Protein AF-A0A7S1WSR1-F1 (afdb_monomer_lite)

pLDDT: mean 71.32, std 16.4, range [26.67, 94.38]

Secondary structure (DSSP, 8-state):
-HHHHHHHHHHHHHTTHHHHHHHHHHS-HHHHSEEEE---GGGEEEEEETTEEEEEES--S-EEEE-GGGGGGGGGGS-HHHHHHHHHHHHHHHHHHHHHTT-----HHHHHHHHHHHHHHHHHHHHHHH--TTGGG--HHHHHHHTSS--GGG-S--HHHHHHHHHHHHHHHHHHHHHHTTHHHHHHHHHHHHHTS-HHHHHHTT--GGGHHHHHHHHTTGGGS--

Sequence (227 aa):
MYVSQLRREALDVAKSLPAIRAYLQSAGLAYTDVLCPEVSPEDAFFWREAGRMECGFLRSRSVKRGHVCECFAGLHFAPASMRIAHSKGFVRCFTDTLRESGGPALDAGEVFLQVSLHDMVRILSSILSNAKPTYLKLEPQGWENICGREDPVLSSATGRSLELRRGLATVVDGIAAWRGLGYHGVLARWCAAVELLSLGDRLAMGWAPSVCARSARAGEHCDFLCG

Organism: Alexandrium catenella (NCBI:txid2925)

Radius of gyration: 19.05 Å; chains: 1; bounding box: 44×44×51 Å

Foldseek 3Di:
DVVVVVVVVLVLVVVCLLLLVLVLVPPDCLFFFDFAQQDAPVQKDWDDDPNDIDIDGNDSVDTDGGGNLSNCVNVLQPFLVCLLVPVLVVLVVVQVVCVVVVGDNDDSVVSSLNNLSVLSSVLSCLCVVVPPVVVVPQDPVQLVLLVDPDRPVCPDPDPVSVVVSSSSSSNVRSVSNCLSNLVLVSLLVVLVVLVPDDPVSCVVSVHDPVSNVVSVVVSVPSVPPPD

Structure (mmCIF, N/CA/C/O backbone):
data_AF-A0A7S1WSR1-F1
#
_entry.id   AF-A0A7S1WSR1-F1
#
loop_
_atom_site.group_PDB
_atom_site.id
_atom_site.type_symbol
_atom_site.label_atom_id
_atom_site.label_alt_id
_atom_site.label_comp_id
_atom_site.label_asym_id
_atom_site.label_entity_id
_atom_site.label_seq_id
_atom_site.pdbx_PDB_ins_code
_atom_site.Cartn_x
_atom_site.Cartn_y
_atom_site.Cartn_z
_atom_site.occupancy
_atom_site.B_iso_or_equiv
_atom_site.auth_seq_id
_atom_site.auth_comp_id
_atom_site.auth_asym_id
_atom_site.auth_atom_id
_atom_site.pdbx_PDB_mod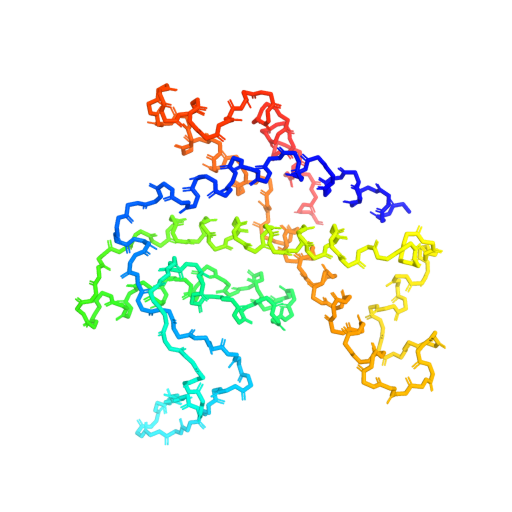el_num
ATOM 1 N N . MET A 1 1 ? 9.044 -10.865 -23.306 1.00 46.84 1 MET A N 1
ATOM 2 C CA . MET A 1 1 ? 7.759 -10.162 -23.551 1.00 46.84 1 MET A CA 1
ATOM 3 C C . MET A 1 1 ? 7.200 -9.514 -22.279 1.00 46.84 1 MET A C 1
ATOM 5 O O . MET A 1 1 ? 6.928 -8.319 -22.301 1.00 46.84 1 MET A O 1
ATOM 9 N N . TYR A 1 2 ? 7.133 -10.248 -21.159 1.00 44.56 2 TYR A N 1
ATOM 10 C CA . TYR A 1 2 ? 6.637 -9.765 -19.858 1.00 44.56 2 TYR A CA 1
ATOM 11 C C . TYR A 1 2 ? 7.369 -8.519 -19.310 1.00 44.56 2 TYR A C 1
ATOM 13 O O . TYR A 1 2 ? 6.730 -7.537 -18.952 1.00 44.56 2 TYR A O 1
ATOM 21 N N . VAL A 1 3 ? 8.707 -8.501 -19.335 1.00 44.06 3 VAL A N 1
ATOM 22 C CA . VAL A 1 3 ? 9.528 -7.399 -18.785 1.00 44.06 3 VAL A CA 1
ATOM 23 C C . VAL A 1 3 ? 9.386 -6.092 -19.575 1.00 44.06 3 VAL A C 1
ATOM 25 O O . VAL A 1 3 ? 9.319 -5.012 -18.996 1.00 44.06 3 VAL A O 1
ATOM 28 N N . SER A 1 4 ? 9.303 -6.160 -20.905 1.00 50.59 4 SER A N 1
ATOM 29 C CA . SER A 1 4 ? 9.114 -4.975 -21.755 1.00 50.59 4 SER A CA 1
ATOM 30 C C . SER A 1 4 ? 7.720 -4.367 -21.582 1.00 50.59 4 SER A C 1
ATOM 32 O O . SER A 1 4 ? 7.565 -3.148 -21.632 1.00 50.59 4 SER A O 1
ATOM 34 N N . GLN A 1 5 ? 6.706 -5.208 -21.366 1.00 54.56 5 GLN A N 1
ATOM 35 C CA . GLN A 1 5 ? 5.357 -4.770 -21.021 1.00 54.56 5 GLN A CA 1
ATOM 36 C C . GLN A 1 5 ? 5.333 -4.125 -19.632 1.00 54.56 5 GLN A C 1
ATOM 38 O O . GLN A 1 5 ? 4.935 -2.972 -19.512 1.00 54.56 5 GLN A O 1
ATOM 43 N N . LEU A 1 6 ? 5.879 -4.810 -18.631 1.00 54.38 6 LEU A N 1
ATOM 44 C CA . LEU A 1 6 ? 5.998 -4.326 -17.262 1.00 54.38 6 LEU A CA 1
ATOM 45 C C . LEU A 1 6 ? 6.749 -2.993 -17.171 1.00 54.38 6 LEU A C 1
ATOM 47 O O . LEU A 1 6 ? 6.344 -2.099 -16.441 1.00 54.38 6 LEU A O 1
ATOM 51 N N . ARG A 1 7 ? 7.834 -2.831 -17.935 1.00 59.66 7 ARG A N 1
ATOM 52 C CA . ARG A 1 7 ? 8.581 -1.572 -18.007 1.00 59.66 7 ARG A CA 1
ATOM 53 C C . ARG A 1 7 ? 7.726 -0.444 -18.578 1.00 59.66 7 ARG A C 1
ATOM 55 O O . ARG A 1 7 ? 7.798 0.665 -18.065 1.00 59.66 7 ARG A O 1
ATOM 62 N N . ARG A 1 8 ? 6.946 -0.698 -19.634 1.00 62.75 8 ARG A N 1
ATOM 63 C CA . ARG A 1 8 ? 6.043 0.313 -20.212 1.00 62.75 8 ARG A CA 1
ATOM 64 C C . ARG A 1 8 ? 4.943 0.692 -19.228 1.00 62.75 8 ARG A C 1
ATOM 66 O O . ARG A 1 8 ? 4.772 1.876 -18.973 1.00 62.75 8 ARG A O 1
ATOM 73 N N . GLU A 1 9 ? 4.296 -0.297 -18.619 1.00 59.66 9 GLU A N 1
ATOM 74 C CA . GLU A 1 9 ? 3.277 -0.092 -17.585 1.00 59.66 9 GLU A CA 1
ATOM 75 C C . GLU A 1 9 ? 3.858 0.694 -16.401 1.00 59.66 9 GLU A C 1
ATOM 77 O O . GLU A 1 9 ? 3.336 1.744 -16.044 1.00 59.66 9 GLU A O 1
ATOM 82 N N . ALA A 1 10 ? 5.008 0.282 -15.865 1.00 65.38 10 ALA A N 1
ATOM 83 C CA . ALA A 1 10 ? 5.686 0.982 -14.777 1.00 65.38 10 ALA A CA 1
ATOM 84 C C . ALA A 1 10 ? 6.062 2.426 -15.143 1.00 65.38 10 ALA A C 1
ATOM 86 O O . ALA A 1 10 ? 5.868 3.327 -14.333 1.00 65.38 10 ALA A O 1
ATOM 87 N N . LEU A 1 11 ? 6.571 2.673 -16.355 1.00 66.94 11 LEU A N 1
ATOM 88 C CA . LEU A 1 11 ? 6.890 4.024 -16.831 1.00 66.94 11 LEU A CA 1
ATOM 89 C C . LEU A 1 11 ? 5.638 4.885 -17.043 1.00 66.94 11 LEU A C 1
ATOM 91 O O . LEU A 1 11 ? 5.691 6.097 -16.838 1.00 66.94 11 LEU A O 1
ATOM 95 N N . ASP A 1 12 ? 4.518 4.288 -17.436 1.00 65.44 12 ASP A N 1
ATOM 96 C CA . ASP A 1 12 ? 3.255 5.004 -17.587 1.00 65.44 12 ASP A CA 1
ATOM 97 C C . ASP A 1 12 ? 2.646 5.370 -16.230 1.00 65.44 12 ASP A C 1
ATOM 99 O O . ASP A 1 12 ? 2.232 6.515 -16.038 1.00 65.44 12 ASP A O 1
ATOM 103 N N . VAL A 1 13 ? 2.689 4.470 -15.246 1.00 65.38 13 VAL A N 1
ATOM 104 C CA . VAL A 1 13 ? 2.279 4.785 -13.866 1.00 65.38 13 VAL A CA 1
ATOM 105 C C . VAL A 1 13 ? 3.249 5.752 -13.203 1.00 65.38 13 VAL A C 1
ATOM 107 O O . VAL A 1 13 ? 2.819 6.617 -12.443 1.00 65.38 13 VAL A O 1
ATOM 110 N N . ALA A 1 14 ? 4.542 5.680 -13.533 1.00 70.56 14 ALA A N 1
ATOM 111 C CA . ALA A 1 14 ? 5.554 6.594 -13.014 1.00 70.56 14 ALA A CA 1
ATOM 112 C C . ALA A 1 14 ? 5.214 8.067 -13.295 1.00 70.56 14 ALA A C 1
ATOM 114 O O . ALA A 1 14 ? 5.492 8.930 -12.464 1.00 70.56 14 ALA A O 1
ATOM 115 N N . LYS A 1 15 ? 4.539 8.358 -14.416 1.00 71.06 15 LYS A N 1
ATOM 116 C CA . LYS A 1 15 ? 4.049 9.710 -14.748 1.00 71.06 15 LYS A CA 1
ATOM 117 C C . LYS A 1 15 ? 3.007 10.224 -13.749 1.00 71.06 15 LYS A C 1
ATOM 119 O O . LYS A 1 15 ? 2.864 11.428 -13.586 1.00 71.06 15 LYS A O 1
ATOM 124 N N . SER A 1 16 ? 2.310 9.316 -13.070 1.00 72.50 16 SER A N 1
ATOM 125 C CA . SER A 1 16 ? 1.283 9.620 -12.067 1.00 72.50 16 SER A CA 1
ATOM 126 C C . SER A 1 16 ? 1.852 9.734 -10.651 1.00 72.50 16 SER A C 1
ATOM 128 O O . SER A 1 16 ? 1.127 10.130 -9.744 1.00 72.50 16 SER A O 1
ATOM 130 N N . LEU A 1 17 ? 3.137 9.413 -10.435 1.00 77.44 17 LEU A N 1
ATOM 131 C CA . LEU A 1 17 ? 3.755 9.422 -9.103 1.00 77.44 17 LEU A CA 1
ATOM 132 C C . LEU A 1 17 ? 3.622 10.758 -8.362 1.00 77.44 17 LEU A C 1
ATOM 134 O O . LEU A 1 17 ? 3.312 10.705 -7.172 1.00 77.44 17 LEU A O 1
ATOM 138 N N . PRO A 1 18 ? 3.830 11.937 -8.989 1.00 78.94 18 PRO A N 1
ATOM 139 C CA . PRO A 1 18 ? 3.643 13.209 -8.294 1.00 78.94 18 PRO A CA 1
ATOM 140 C C . PRO A 1 18 ? 2.212 13.375 -7.773 1.00 78.94 18 PRO A C 1
ATOM 142 O O . PRO A 1 18 ? 2.029 13.698 -6.604 1.00 78.94 18 PRO A O 1
ATOM 145 N N . ALA A 1 19 ? 1.211 13.051 -8.596 1.00 77.69 19 ALA A N 1
ATOM 146 C CA . ALA A 1 19 ? -0.197 13.158 -8.226 1.00 77.69 19 ALA A CA 1
ATOM 147 C C . ALA A 1 19 ? -0.601 12.137 -7.150 1.00 77.69 19 ALA A C 1
ATOM 149 O O . ALA A 1 19 ? -1.322 12.480 -6.220 1.00 77.69 19 ALA A O 1
ATOM 150 N N . ILE A 1 20 ? -0.104 10.896 -7.227 1.00 82.62 20 ILE A N 1
ATOM 151 C CA . ILE A 1 20 ? -0.342 9.878 -6.191 1.00 82.62 20 ILE A CA 1
ATOM 152 C C . ILE A 1 20 ? 0.276 10.318 -4.856 1.00 82.62 20 ILE A C 1
ATOM 154 O O . ILE A 1 20 ? -0.356 10.191 -3.811 1.00 82.62 20 ILE A O 1
ATOM 158 N N . ARG A 1 21 ? 1.501 10.861 -4.871 1.00 83.19 21 ARG A N 1
ATOM 159 C CA . ARG A 1 21 ? 2.151 11.384 -3.659 1.00 83.19 21 ARG A CA 1
ATOM 160 C C . ARG A 1 21 ? 1.385 12.565 -3.074 1.00 83.19 21 ARG A C 1
ATOM 162 O O . ARG A 1 21 ? 1.186 12.596 -1.867 1.00 83.19 21 ARG A O 1
ATOM 169 N N . ALA A 1 22 ? 0.931 13.487 -3.918 1.00 80.56 22 ALA A N 1
ATOM 170 C CA . ALA A 1 22 ? 0.142 14.630 -3.484 1.00 80.56 22 ALA A CA 1
ATOM 171 C C . ALA A 1 22 ? -1.208 14.196 -2.887 1.00 80.56 22 ALA A C 1
ATOM 173 O O . ALA A 1 22 ? -1.590 14.700 -1.838 1.00 80.56 22 ALA A O 1
ATOM 174 N N . TYR A 1 23 ? -1.867 13.190 -3.476 1.00 84.00 23 TYR A N 1
ATOM 175 C CA . TYR A 1 23 ? -3.067 12.574 -2.902 1.00 84.00 23 TYR A CA 1
ATOM 176 C C . TYR A 1 23 ? -2.802 12.027 -1.494 1.00 84.00 23 TYR A C 1
ATOM 178 O O . TYR A 1 23 ? -3.482 12.419 -0.550 1.00 84.00 23 TYR A O 1
ATOM 186 N N . LEU A 1 24 ? -1.766 11.196 -1.328 1.00 84.19 24 LEU A N 1
ATOM 187 C CA . LEU A 1 24 ? -1.385 10.660 -0.015 1.00 84.19 24 LEU A CA 1
ATOM 188 C C . LEU A 1 24 ? -1.070 11.779 0.997 1.00 84.19 24 LEU A C 1
ATOM 190 O O . LEU A 1 24 ? -1.414 11.675 2.164 1.00 84.19 24 LEU A O 1
ATOM 194 N N . GLN A 1 25 ? -0.452 12.876 0.561 1.00 81.81 25 GLN A N 1
ATOM 195 C CA . GLN A 1 25 ? -0.142 14.020 1.429 1.00 81.81 25 GLN A CA 1
ATOM 196 C C . GLN A 1 25 ? -1.363 14.886 1.767 1.00 81.81 25 GLN A C 1
ATOM 198 O O . GLN A 1 25 ? -1.374 15.535 2.808 1.00 81.81 25 GLN A O 1
ATOM 203 N N . SER A 1 26 ? -2.378 14.895 0.902 1.00 78.88 26 SER A N 1
ATOM 204 C CA . SER A 1 26 ? -3.636 15.623 1.100 1.00 78.88 26 SER A CA 1
ATOM 205 C C . SER A 1 26 ? -4.623 14.906 2.022 1.00 78.88 26 SER A C 1
ATOM 207 O O . SER A 1 26 ? -5.647 15.483 2.389 1.00 78.88 26 SER A O 1
ATOM 209 N N . ALA A 1 27 ? -4.334 13.656 2.402 1.00 76.31 27 ALA A N 1
ATOM 210 C CA . ALA A 1 27 ? -5.182 12.908 3.312 1.00 76.31 27 ALA A CA 1
ATOM 211 C C . ALA A 1 27 ? -5.316 13.666 4.647 1.00 76.31 27 ALA A C 1
ATOM 213 O O . ALA A 1 27 ? -4.339 14.184 5.196 1.00 76.31 27 ALA A O 1
ATOM 214 N N . GLY A 1 28 ? -6.547 13.761 5.162 1.00 77.88 28 GLY A N 1
ATOM 215 C CA . GLY A 1 28 ? -6.837 14.519 6.382 1.00 77.88 28 GLY A CA 1
ATOM 216 C C . GLY A 1 28 ? -5.998 14.056 7.580 1.00 77.88 28 GLY A C 1
ATOM 217 O O . GLY A 1 28 ? -5.471 12.946 7.578 1.00 77.88 28 GLY A O 1
ATOM 218 N N . LEU A 1 29 ? -5.915 14.881 8.631 1.00 77.00 29 LEU A N 1
ATOM 219 C CA . LEU A 1 29 ? -5.043 14.644 9.799 1.00 77.00 29 LEU A CA 1
ATOM 220 C C . LEU A 1 29 ? -5.182 13.244 10.418 1.00 77.00 29 LEU A C 1
ATOM 222 O O . LEU A 1 29 ? -4.198 12.672 10.877 1.00 77.00 29 LEU A O 1
ATOM 226 N N . ALA A 1 30 ? -6.384 12.662 10.370 1.00 78.75 30 ALA A N 1
ATOM 227 C CA . ALA A 1 30 ? -6.648 11.301 10.836 1.00 78.75 30 ALA A CA 1
ATOM 228 C C . ALA A 1 30 ? -5.784 10.225 10.139 1.00 78.75 30 ALA A C 1
ATOM 230 O O . ALA A 1 30 ? -5.529 9.177 10.723 1.00 78.75 30 ALA A O 1
ATOM 231 N N . TYR A 1 31 ? -5.327 10.485 8.912 1.00 83.00 31 TYR A N 1
ATOM 232 C CA . TYR A 1 31 ? -4.505 9.585 8.103 1.00 83.00 31 TYR A CA 1
ATOM 233 C C . TYR A 1 31 ? -3.019 9.962 8.108 1.00 83.00 31 TYR A C 1
ATOM 235 O O . TYR A 1 31 ? -2.192 9.109 7.801 1.00 83.00 31 TYR A O 1
ATOM 243 N N . THR A 1 32 ? -2.667 11.210 8.436 1.00 82.00 32 THR A N 1
ATOM 244 C CA . THR A 1 32 ? -1.310 11.769 8.269 1.00 82.00 32 THR A CA 1
ATOM 245 C C . THR A 1 32 ? -0.553 12.038 9.571 1.00 82.00 32 THR A C 1
ATOM 247 O O . THR A 1 32 ? 0.667 12.185 9.522 1.00 82.00 32 THR A O 1
ATOM 250 N N . ASP A 1 33 ? -1.228 12.065 10.725 1.00 82.50 33 ASP A N 1
ATOM 251 C CA . ASP A 1 33 ? -0.608 12.276 12.047 1.00 82.50 33 ASP A CA 1
ATOM 252 C C . ASP A 1 33 ? -0.711 11.022 12.937 1.00 82.50 33 ASP A C 1
ATOM 254 O O . ASP A 1 33 ? -1.017 11.091 14.127 1.00 82.50 33 ASP A O 1
ATOM 258 N N . VAL A 1 34 ? -0.476 9.841 12.350 1.00 79.31 34 VAL A N 1
ATOM 259 C CA . VAL A 1 34 ? -0.483 8.561 13.073 1.00 79.31 34 VAL A CA 1
ATOM 260 C C . VAL A 1 34 ? 0.935 8.225 13.529 1.00 79.31 34 VAL A C 1
ATOM 262 O O . VAL A 1 34 ? 1.900 8.372 12.775 1.00 79.31 34 VAL A O 1
ATOM 265 N N . LEU A 1 35 ? 1.079 7.747 14.768 1.00 79.12 35 LEU A N 1
ATOM 266 C CA . LEU A 1 35 ? 2.341 7.184 15.244 1.00 79.12 35 LEU A CA 1
ATOM 267 C C . LEU A 1 35 ? 2.604 5.866 14.514 1.00 79.12 35 LEU A C 1
ATOM 269 O O . LEU A 1 35 ? 1.986 4.843 14.798 1.00 79.12 35 LEU A O 1
ATOM 273 N N . CYS A 1 36 ? 3.525 5.918 13.560 1.00 77.69 36 CYS A N 1
ATOM 274 C CA . CYS A 1 36 ? 3.927 4.797 12.735 1.00 77.69 36 CYS A CA 1
ATOM 275 C C . CYS A 1 36 ? 5.214 4.213 13.321 1.00 77.69 36 CYS A C 1
ATOM 277 O O . CYS A 1 36 ? 6.271 4.856 13.242 1.00 77.69 36 CYS A O 1
ATOM 279 N N . PRO A 1 37 ? 5.160 3.022 13.935 1.00 71.75 37 PRO A N 1
ATOM 280 C CA . PRO A 1 37 ? 6.377 2.340 14.315 1.00 71.75 37 PRO A CA 1
ATOM 281 C C . PRO A 1 37 ? 7.058 1.843 13.033 1.00 71.75 37 PRO A C 1
ATOM 283 O O . PRO A 1 37 ? 6.408 1.306 12.135 1.00 71.75 37 PRO A O 1
ATOM 286 N N . GLU A 1 38 ? 8.370 2.034 12.915 1.00 69.62 38 GLU A N 1
ATOM 287 C CA . GLU A 1 38 ? 9.130 1.406 11.832 1.00 69.62 38 GLU A CA 1
ATOM 288 C C . GLU A 1 38 ? 9.281 -0.086 12.135 1.00 69.62 38 GLU A C 1
ATOM 290 O O . GLU A 1 38 ? 10.265 -0.517 12.732 1.00 69.62 38 GLU A O 1
ATOM 295 N N . VAL A 1 39 ? 8.261 -0.868 11.772 1.00 65.69 39 VAL A N 1
ATOM 296 C CA . VAL A 1 39 ? 8.188 -2.301 12.070 1.00 65.69 39 VAL A CA 1
ATOM 297 C C . VAL A 1 39 ? 8.475 -3.144 10.839 1.00 65.69 39 VAL A C 1
ATOM 299 O O . VAL A 1 39 ? 7.763 -3.100 9.834 1.00 65.69 39 VAL A O 1
ATOM 302 N N . SER A 1 40 ? 9.530 -3.949 10.937 1.00 67.06 40 SER A N 1
ATOM 303 C CA . SER A 1 40 ? 9.743 -5.103 10.069 1.00 67.06 40 SER A CA 1
ATOM 304 C C . SER A 1 40 ? 9.142 -6.349 10.728 1.00 67.06 40 SER A C 1
ATOM 306 O O . SER A 1 40 ? 9.203 -6.468 11.953 1.00 67.06 40 SER A O 1
ATOM 308 N N . PRO A 1 41 ? 8.628 -7.330 9.964 1.00 66.62 41 PRO A N 1
ATOM 309 C CA . PRO A 1 41 ? 8.318 -8.654 10.506 1.00 66.62 41 PRO A CA 1
ATOM 310 C C . PRO A 1 41 ? 9.510 -9.306 11.228 1.00 66.62 41 PRO A C 1
ATOM 312 O O . PRO A 1 41 ? 9.313 -10.086 12.151 1.00 66.62 41 PRO A O 1
ATOM 315 N N . GLU A 1 42 ? 10.742 -8.949 10.850 1.00 69.12 42 GLU A N 1
ATOM 316 C CA . GLU A 1 42 ? 11.976 -9.387 11.523 1.00 69.12 42 GLU A CA 1
ATOM 317 C C . GLU A 1 42 ? 12.136 -8.811 12.942 1.00 69.12 42 GLU A C 1
ATOM 319 O O . GLU A 1 42 ? 12.927 -9.319 13.733 1.00 69.12 42 GLU A O 1
ATOM 324 N N . ASP A 1 43 ? 11.407 -7.738 13.260 1.00 74.25 43 ASP A N 1
ATOM 325 C CA . ASP A 1 43 ? 11.399 -7.084 14.569 1.00 74.25 43 ASP A CA 1
ATOM 326 C C . ASP A 1 43 ? 10.236 -7.546 15.448 1.00 74.25 43 ASP A C 1
ATOM 328 O O . ASP A 1 43 ? 10.159 -7.143 16.610 1.00 74.25 43 ASP A O 1
ATOM 332 N N . ALA A 1 44 ? 9.332 -8.367 14.914 1.00 79.56 44 ALA A N 1
ATOM 333 C CA . ALA A 1 44 ? 8.206 -8.906 15.654 1.00 79.56 44 ALA A CA 1
ATOM 334 C C . ALA A 1 44 ? 8.594 -10.217 16.347 1.00 79.56 44 ALA A C 1
ATOM 336 O O . ALA A 1 44 ? 9.249 -11.084 15.768 1.00 79.56 44 ALA A O 1
ATOM 337 N N . PHE A 1 45 ? 8.146 -10.385 17.586 1.00 86.25 45 PHE A N 1
ATOM 338 C CA . PHE A 1 45 ? 8.162 -11.668 18.275 1.00 86.25 45 PHE A CA 1
ATOM 339 C C . PHE A 1 45 ? 6.741 -12.053 18.657 1.00 86.25 45 PHE A C 1
ATOM 341 O O . PHE A 1 45 ? 5.902 -11.194 18.928 1.00 86.25 45 PHE A O 1
ATOM 348 N N . PHE A 1 46 ? 6.481 -13.354 18.663 1.00 88.94 46 PHE A N 1
ATOM 349 C CA . PHE A 1 46 ? 5.160 -13.914 18.901 1.00 88.94 46 PHE A CA 1
ATOM 350 C C . PHE A 1 46 ? 5.249 -14.920 20.043 1.00 88.94 46 PHE A C 1
ATOM 352 O O . PHE A 1 46 ? 6.183 -15.723 20.090 1.00 88.94 46 PHE A O 1
ATOM 359 N N . TRP A 1 47 ? 4.281 -14.892 20.953 1.00 92.94 47 TRP A N 1
ATOM 360 C CA . TRP A 1 47 ? 4.140 -15.891 22.011 1.00 92.94 47 TRP A CA 1
ATOM 361 C C . TRP A 1 47 ? 2.675 -16.281 22.167 1.00 92.94 47 TRP A C 1
ATOM 363 O O . TRP A 1 47 ? 1.784 -15.678 21.575 1.00 92.94 47 TRP A O 1
ATOM 373 N N . ARG A 1 48 ? 2.415 -17.339 22.936 1.00 94.38 48 ARG A N 1
ATOM 374 C CA . ARG A 1 48 ? 1.050 -17.745 23.267 1.00 94.38 48 ARG A CA 1
ATOM 375 C C . ARG A 1 48 ? 0.763 -17.448 24.724 1.00 94.38 48 ARG A C 1
ATOM 377 O O . ARG A 1 48 ? 1.522 -17.867 25.592 1.00 94.38 48 ARG A O 1
ATOM 384 N N . GLU A 1 49 ? -0.367 -16.808 24.971 1.00 92.50 49 GLU A N 1
ATOM 385 C CA . GLU A 1 49 ? -0.866 -16.512 26.308 1.00 92.50 49 GLU A CA 1
ATOM 386 C C . GLU A 1 49 ? -2.373 -16.773 26.343 1.00 92.50 49 GLU A C 1
ATOM 388 O O . GLU A 1 49 ? -3.102 -16.369 25.442 1.00 92.50 49 GLU A O 1
ATOM 393 N N . ALA A 1 50 ? -2.839 -17.551 27.325 1.00 90.56 50 ALA A N 1
ATOM 394 C CA . ALA A 1 50 ? -4.254 -17.921 27.479 1.00 90.56 50 ALA A CA 1
ATOM 395 C C . ALA A 1 50 ? -4.949 -18.428 26.185 1.00 90.56 50 ALA A C 1
ATOM 397 O O . ALA A 1 50 ? -6.121 -18.151 25.936 1.00 90.56 50 ALA A O 1
ATOM 398 N N . GLY A 1 51 ? -4.228 -19.169 25.332 1.00 89.81 51 GLY A N 1
ATOM 399 C CA . GLY A 1 51 ? -4.757 -19.699 24.065 1.00 89.81 51 GLY A CA 1
ATOM 400 C C . GLY A 1 51 ? -4.832 -18.686 22.915 1.00 89.81 51 GLY A C 1
ATOM 401 O O . GLY A 1 51 ? -5.198 -19.062 21.800 1.00 89.81 51 GLY A O 1
ATOM 402 N N . ARG A 1 52 ? -4.434 -17.432 23.145 1.00 86.50 52 ARG A N 1
ATOM 403 C CA . ARG A 1 52 ? -4.296 -16.387 22.127 1.00 86.50 52 ARG A CA 1
ATOM 404 C C . ARG A 1 52 ? -2.846 -16.269 21.668 1.00 86.50 52 ARG A C 1
ATOM 406 O O . ARG A 1 52 ? -1.923 -16.630 22.396 1.00 86.50 52 ARG A O 1
ATOM 413 N N . MET A 1 53 ? -2.661 -15.854 20.415 1.00 88.75 53 MET A N 1
ATOM 414 C CA . MET A 1 53 ? -1.346 -15.467 19.910 1.00 88.75 53 MET A CA 1
ATOM 415 C C . MET A 1 53 ? -1.158 -13.993 20.235 1.00 88.75 53 MET A C 1
ATOM 417 O O . MET A 1 53 ? -1.921 -13.164 19.748 1.00 88.75 53 MET A O 1
ATOM 421 N N . GLU A 1 54 ? -0.146 -13.705 21.030 1.00 87.44 54 GLU A N 1
ATOM 422 C CA . GLU A 1 54 ? 0.278 -12.357 21.359 1.00 87.44 54 GLU A CA 1
ATOM 423 C C . GLU A 1 54 ? 1.498 -11.988 20.517 1.00 87.44 54 GLU A C 1
ATOM 425 O O . GLU A 1 54 ? 2.226 -12.855 20.012 1.00 87.44 54 GLU A O 1
ATOM 430 N N . CYS A 1 55 ? 1.722 -10.689 20.346 1.00 84.69 55 CYS A N 1
ATOM 431 C CA . CYS A 1 55 ? 2.877 -10.186 19.622 1.00 84.69 55 CYS A CA 1
ATOM 432 C C . CYS A 1 55 ? 3.463 -8.939 20.273 1.00 84.69 55 CYS A C 1
ATOM 434 O O . CYS A 1 55 ? 2.767 -8.146 20.903 1.00 84.69 55 CYS A O 1
ATOM 436 N N . GLY A 1 56 ? 4.755 -8.744 20.059 1.00 81.12 56 GLY A N 1
ATOM 437 C CA . GLY A 1 56 ? 5.481 -7.574 20.516 1.00 81.12 56 GLY A CA 1
ATOM 438 C C . GLY A 1 56 ? 6.589 -7.221 19.542 1.00 81.12 56 GLY A C 1
ATOM 439 O O . GLY A 1 56 ? 6.898 -7.977 18.619 1.00 81.12 56 GLY A O 1
ATOM 440 N N . PHE A 1 57 ? 7.203 -6.063 19.760 1.00 78.62 57 PHE A N 1
ATOM 441 C CA . PHE A 1 57 ? 8.290 -5.571 18.924 1.00 78.62 57 PHE A CA 1
ATOM 442 C C . PHE A 1 57 ? 9.593 -5.547 19.716 1.00 78.62 57 PHE A C 1
ATOM 444 O O . PHE A 1 57 ? 9.679 -4.923 20.771 1.00 78.62 57 PHE A O 1
ATOM 451 N N . LEU A 1 58 ? 10.617 -6.221 19.196 1.00 73.44 58 LEU A N 1
ATOM 452 C CA . LEU A 1 58 ? 11.950 -6.285 19.799 1.00 73.44 58 LEU A CA 1
ATOM 453 C C . LEU A 1 58 ? 12.719 -4.973 19.629 1.00 73.44 58 LEU A C 1
ATOM 455 O O . LEU A 1 58 ? 13.599 -4.659 20.428 1.00 73.44 58 LEU A O 1
ATOM 459 N N . ARG A 1 59 ? 12.425 -4.211 18.567 1.00 66.31 59 ARG A N 1
ATOM 460 C CA . ARG A 1 59 ? 13.130 -2.968 18.242 1.00 66.31 59 ARG A CA 1
ATOM 461 C C . ARG A 1 59 ? 12.151 -1.879 17.817 1.00 66.31 59 ARG A C 1
ATOM 463 O O . ARG A 1 59 ? 11.720 -1.836 16.674 1.00 66.31 59 ARG A O 1
ATOM 470 N N . SER A 1 60 ? 11.887 -0.930 18.710 1.00 59.66 60 SER A N 1
ATOM 471 C CA . SER A 1 60 ? 11.404 0.402 18.330 1.00 59.66 60 SER A CA 1
ATOM 472 C C . SER A 1 60 ? 12.631 1.226 17.921 1.00 59.66 60 SER A C 1
ATOM 474 O O . SER A 1 60 ? 13.184 1.970 18.730 1.00 59.66 60 SER A O 1
ATOM 476 N N . ARG A 1 61 ? 13.138 1.045 16.692 1.00 57.09 61 ARG A N 1
ATOM 477 C CA . ARG A 1 61 ? 14.271 1.865 16.211 1.00 57.09 61 ARG A CA 1
ATOM 478 C C . ARG A 1 61 ? 13.881 3.338 16.103 1.00 57.09 61 ARG A C 1
ATOM 480 O O . ARG A 1 61 ? 14.709 4.204 16.358 1.00 57.09 61 ARG A O 1
ATOM 487 N N . SER A 1 62 ? 12.621 3.603 15.767 1.00 64.50 62 SER A N 1
ATOM 488 C CA . SER A 1 62 ? 11.986 4.909 15.870 1.00 64.50 62 SER A CA 1
ATOM 489 C C . SER A 1 62 ? 10.461 4.750 15.804 1.00 64.50 62 SER A C 1
ATOM 491 O O . SER A 1 62 ? 9.945 3.875 15.103 1.00 64.50 62 SER A O 1
ATOM 493 N N . VAL A 1 63 ? 9.737 5.580 16.554 1.00 73.12 63 VAL A N 1
ATOM 494 C CA . VAL A 1 63 ? 8.324 5.865 16.287 1.00 73.12 63 VAL A CA 1
ATOM 495 C C . VAL A 1 63 ? 8.286 7.269 15.725 1.00 73.12 63 VAL A C 1
ATOM 497 O O . VAL A 1 63 ? 8.806 8.200 16.341 1.00 73.12 63 VAL A O 1
ATOM 500 N N . LYS A 1 64 ? 7.692 7.421 14.549 1.00 79.31 64 LYS A N 1
ATOM 501 C CA . LYS A 1 64 ? 7.544 8.721 13.905 1.00 79.31 64 LYS A CA 1
ATOM 502 C C . LYS A 1 64 ? 6.079 9.005 13.654 1.00 79.31 64 LYS A C 1
ATOM 504 O O . LYS A 1 64 ? 5.284 8.094 13.443 1.00 79.31 64 LYS A O 1
ATOM 509 N N . ARG A 1 65 ? 5.731 10.285 13.663 1.00 82.56 65 ARG A N 1
ATOM 510 C CA . ARG A 1 65 ? 4.469 10.726 13.077 1.00 82.56 65 ARG A CA 1
ATOM 511 C C . ARG A 1 65 ? 4.592 10.587 11.570 1.00 82.56 65 ARG A C 1
ATOM 513 O O . ARG A 1 65 ? 5.603 10.997 10.996 1.00 82.56 65 ARG A O 1
ATOM 520 N N . GLY A 1 66 ? 3.602 9.965 10.962 1.00 84.62 66 GLY A N 1
ATOM 521 C CA . GLY A 1 66 ? 3.605 9.707 9.540 1.00 84.62 66 GLY A CA 1
ATOM 522 C C . GLY A 1 66 ? 2.239 9.289 9.046 1.00 84.62 66 GLY A C 1
ATOM 523 O O . GLY A 1 66 ? 1.249 9.240 9.783 1.00 84.62 66 GLY A O 1
ATOM 524 N N . HIS A 1 67 ? 2.211 8.979 7.760 1.00 88.06 67 HIS A N 1
ATOM 525 C CA . HIS A 1 67 ? 0.994 8.551 7.110 1.00 88.06 67 HIS A CA 1
ATOM 526 C C . HIS A 1 67 ? 0.650 7.109 7.511 1.00 88.06 67 HIS A C 1
ATOM 528 O O . HIS A 1 67 ? 1.527 6.251 7.529 1.00 88.06 67 HIS A O 1
ATOM 534 N N . VAL A 1 68 ? -0.626 6.798 7.761 1.00 88.12 68 VAL A N 1
ATOM 535 C CA . VAL A 1 68 ? -1.095 5.482 8.245 1.00 88.12 68 VAL A CA 1
ATOM 536 C C . VAL A 1 68 ? -0.630 4.311 7.372 1.00 88.12 68 VAL A C 1
ATOM 538 O O . VAL A 1 68 ? -0.363 3.218 7.863 1.00 88.12 68 VAL A O 1
ATOM 541 N N . CYS A 1 69 ? -0.476 4.540 6.066 1.00 87.88 69 CYS A N 1
ATOM 542 C CA . CYS A 1 69 ? 0.057 3.545 5.135 1.00 87.88 69 CYS A CA 1
ATOM 543 C C . CYS A 1 69 ? 1.502 3.107 5.457 1.00 87.88 69 CYS A C 1
ATOM 545 O O . CYS A 1 69 ? 1.896 2.005 5.076 1.00 87.88 69 CYS A O 1
ATOM 547 N N . GLU A 1 70 ? 2.281 3.915 6.181 1.00 85.56 70 GLU A N 1
ATOM 548 C CA . GLU A 1 70 ? 3.637 3.574 6.614 1.00 85.56 70 GLU A CA 1
ATOM 549 C C . GLU A 1 70 ? 3.650 2.461 7.668 1.00 85.56 70 GLU A C 1
ATOM 551 O O . GLU A 1 70 ? 4.590 1.666 7.678 1.00 85.56 70 GLU A O 1
ATOM 556 N N . CYS A 1 71 ? 2.579 2.301 8.459 1.00 84.94 71 CYS A N 1
ATOM 557 C CA . CYS A 1 71 ? 2.402 1.150 9.357 1.00 84.94 71 CYS A CA 1
ATOM 558 C C . CYS A 1 71 ? 2.386 -0.191 8.605 1.00 84.94 71 CYS A C 1
ATOM 560 O O . CYS A 1 71 ? 2.635 -1.245 9.185 1.00 84.94 71 CYS A O 1
ATOM 562 N N . PHE A 1 72 ? 2.108 -0.160 7.300 1.00 86.38 72 PHE A N 1
ATOM 563 C CA . PHE A 1 72 ? 2.041 -1.336 6.440 1.00 86.38 72 PHE A CA 1
ATOM 564 C C . PHE A 1 72 ? 3.314 -1.535 5.614 1.00 86.38 72 PHE A C 1
ATOM 566 O O . PHE A 1 72 ? 3.356 -2.436 4.777 1.00 86.38 72 PHE A O 1
ATOM 573 N N . ALA A 1 73 ? 4.373 -0.748 5.849 1.00 78.31 73 ALA A N 1
ATOM 574 C CA . ALA A 1 73 ? 5.611 -0.852 5.081 1.00 78.31 73 ALA A CA 1
ATOM 575 C C . ALA A 1 73 ? 6.263 -2.248 5.173 1.00 78.31 73 ALA A C 1
ATOM 577 O O . ALA A 1 73 ? 6.918 -2.697 4.233 1.00 78.31 73 ALA A O 1
ATOM 578 N N . GLY A 1 74 ? 6.042 -2.977 6.270 1.00 75.62 74 GLY A N 1
ATOM 579 C CA . GLY A 1 74 ? 6.491 -4.363 6.413 1.00 75.62 74 GLY A CA 1
ATOM 580 C C . GLY A 1 74 ? 5.848 -5.334 5.411 1.00 75.62 74 GLY A C 1
ATOM 581 O O . GLY A 1 74 ? 6.488 -6.308 5.017 1.00 75.62 74 GLY A O 1
ATOM 582 N N . LEU A 1 75 ? 4.626 -5.055 4.927 1.00 77.88 75 LEU A N 1
ATOM 583 C CA . LEU A 1 75 ? 3.941 -5.907 3.943 1.00 77.88 75 LEU A CA 1
ATOM 584 C C . LEU A 1 75 ? 4.676 -5.971 2.603 1.00 77.88 75 LEU A C 1
ATOM 586 O O . LEU A 1 75 ? 4.486 -6.932 1.861 1.00 77.88 75 LEU A O 1
ATOM 590 N N . HIS A 1 76 ? 5.527 -4.991 2.288 1.00 75.62 76 HIS A N 1
ATOM 591 C CA . HIS A 1 76 ? 6.312 -4.998 1.052 1.00 75.62 76 HIS A CA 1
ATOM 592 C C . HIS A 1 76 ? 7.281 -6.184 0.977 1.00 75.62 76 HIS A C 1
ATOM 594 O O . HIS A 1 76 ? 7.636 -6.598 -0.122 1.00 75.62 76 HIS A O 1
ATOM 600 N N . PHE A 1 77 ? 7.684 -6.736 2.126 1.00 75.94 77 PHE A N 1
ATOM 601 C CA . PHE A 1 77 ? 8.566 -7.901 2.210 1.00 75.94 77 PHE A CA 1
ATOM 602 C C . PHE A 1 77 ? 7.809 -9.235 2.237 1.00 75.94 77 PHE A C 1
ATOM 604 O O . PHE A 1 77 ? 8.437 -10.291 2.198 1.00 75.94 77 PHE A O 1
ATOM 611 N N . ALA A 1 78 ? 6.476 -9.212 2.321 1.00 80.56 78 ALA A N 1
ATOM 612 C CA . ALA A 1 78 ? 5.678 -10.427 2.280 1.00 80.56 78 ALA A CA 1
ATOM 613 C C . ALA A 1 78 ? 5.563 -10.952 0.834 1.00 80.56 78 ALA A C 1
ATOM 615 O O . ALA A 1 78 ? 5.406 -10.146 -0.090 1.00 80.56 78 ALA A O 1
ATOM 616 N N . PRO A 1 79 ? 5.561 -12.283 0.628 1.00 82.31 79 PRO A N 1
ATOM 617 C CA . PRO A 1 79 ? 5.340 -12.874 -0.689 1.00 82.31 79 PRO A CA 1
ATOM 618 C C . PRO A 1 79 ? 4.027 -12.410 -1.320 1.00 82.31 79 PRO A C 1
ATOM 620 O O . PRO A 1 79 ? 3.030 -12.190 -0.618 1.00 82.31 79 PRO A O 1
ATOM 623 N N . ALA A 1 80 ? 3.992 -12.331 -2.651 1.00 82.25 80 ALA A N 1
ATOM 624 C CA . ALA A 1 80 ? 2.819 -11.859 -3.384 1.00 82.25 80 ALA A CA 1
ATOM 625 C C . ALA A 1 80 ? 1.530 -12.607 -3.010 1.00 82.25 80 ALA A C 1
ATOM 627 O O . ALA A 1 80 ? 0.490 -11.982 -2.810 1.00 82.25 80 ALA A O 1
ATOM 628 N N . SER A 1 81 ? 1.601 -13.931 -2.847 1.00 82.81 81 SER A N 1
ATOM 629 C CA . SER A 1 81 ? 0.457 -14.774 -2.477 1.00 82.81 81 SER A CA 1
ATOM 630 C C . SER A 1 81 ? -0.180 -14.362 -1.147 1.00 82.81 81 SER A C 1
ATOM 632 O O . SER A 1 81 ? -1.403 -14.259 -1.062 1.00 82.81 81 SER A O 1
ATOM 634 N N . MET A 1 82 ? 0.629 -14.052 -0.129 1.00 85.50 82 MET A N 1
ATOM 635 C CA . MET A 1 82 ? 0.121 -13.576 1.161 1.00 85.50 82 MET A CA 1
ATOM 636 C C . MET A 1 82 ? -0.534 -12.207 1.028 1.00 85.50 82 MET A C 1
ATOM 638 O O . MET A 1 82 ? -1.597 -11.968 1.595 1.00 85.50 82 MET A O 1
ATOM 642 N N . ARG A 1 83 ? 0.085 -11.303 0.266 1.00 88.19 83 ARG A N 1
ATOM 643 C CA . ARG A 1 83 ? -0.445 -9.954 0.050 1.00 88.19 83 ARG A CA 1
ATOM 644 C C . ARG A 1 83 ? -1.806 -10.008 -0.645 1.00 88.19 83 ARG A C 1
ATOM 646 O O . ARG A 1 83 ? -2.763 -9.396 -0.178 1.00 88.19 83 ARG A O 1
ATOM 653 N N . ILE A 1 84 ? -1.918 -10.804 -1.706 1.00 86.38 84 ILE A N 1
ATOM 654 C CA . ILE A 1 84 ? -3.168 -11.002 -2.449 1.00 86.38 84 ILE A CA 1
ATOM 655 C C . ILE A 1 84 ? -4.262 -11.563 -1.533 1.00 86.38 84 ILE A C 1
ATOM 657 O O . ILE A 1 84 ? -5.373 -11.037 -1.510 1.00 86.38 84 ILE A O 1
ATOM 661 N N . ALA A 1 85 ? -3.941 -12.591 -0.745 1.00 87.06 85 ALA A N 1
ATOM 662 C CA . ALA A 1 85 ? -4.914 -13.258 0.114 1.00 87.06 85 ALA A CA 1
ATOM 663 C C . ALA A 1 85 ? -5.340 -12.416 1.330 1.00 87.06 85 ALA A C 1
ATOM 665 O O . ALA A 1 85 ? -6.486 -12.508 1.771 1.00 87.06 85 ALA A O 1
ATOM 666 N N . HIS A 1 86 ? -4.436 -11.604 1.891 1.00 88.69 86 HIS A N 1
ATOM 667 C CA . HIS A 1 86 ? -4.622 -11.072 3.243 1.00 88.69 86 HIS A CA 1
ATOM 668 C C . HIS A 1 86 ? -4.593 -9.548 3.366 1.00 88.69 86 HIS A C 1
ATOM 670 O O . HIS A 1 86 ? -5.089 -9.053 4.374 1.00 88.69 86 HIS A O 1
ATOM 676 N N . SER A 1 87 ? -4.103 -8.771 2.389 1.00 89.50 87 SER A N 1
ATOM 677 C CA . SER A 1 87 ? -3.935 -7.315 2.571 1.00 89.50 87 SER A CA 1
ATOM 678 C C . SER A 1 87 ? -5.232 -6.586 2.946 1.00 89.50 87 SER A C 1
ATOM 680 O O . SER A 1 87 ? -5.214 -5.748 3.844 1.00 89.50 87 SER A O 1
ATOM 682 N N . LYS A 1 88 ? -6.374 -6.930 2.330 1.00 90.62 88 LYS A N 1
ATOM 683 C CA . LYS A 1 88 ? -7.678 -6.334 2.691 1.00 90.62 88 LYS A CA 1
ATOM 684 C C . LYS A 1 88 ? -8.097 -6.684 4.121 1.00 90.62 88 LYS A C 1
ATOM 686 O O . LYS A 1 88 ? -8.539 -5.814 4.865 1.00 90.62 88 LYS A O 1
ATOM 691 N N . GLY A 1 89 ? -7.949 -7.954 4.502 1.00 91.00 89 GLY A N 1
ATOM 692 C CA . GLY A 1 89 ? -8.271 -8.423 5.849 1.00 91.00 89 GLY A CA 1
ATOM 693 C C . GLY A 1 89 ? -7.377 -7.776 6.903 1.00 91.00 89 GLY A C 1
ATOM 694 O O . GLY A 1 89 ? -7.874 -7.325 7.927 1.00 91.00 89 GLY A O 1
ATOM 695 N N . PHE A 1 90 ? -6.083 -7.652 6.608 1.00 89.62 90 PHE A N 1
ATOM 696 C CA . PHE A 1 90 ? -5.101 -7.037 7.491 1.00 89.62 90 PHE A CA 1
ATOM 697 C C . PHE A 1 90 ? -5.378 -5.547 7.717 1.00 89.62 90 PHE A C 1
ATOM 699 O O . PHE A 1 90 ? -5.360 -5.096 8.858 1.00 89.62 90 PHE A O 1
ATOM 706 N N . VAL A 1 91 ? -5.714 -4.797 6.659 1.00 92.19 91 VAL A N 1
ATOM 707 C CA . VAL A 1 91 ? -6.126 -3.389 6.788 1.00 92.19 91 VAL A CA 1
ATOM 708 C C . VAL A 1 91 ? -7.375 -3.257 7.656 1.00 92.19 91 VAL A C 1
ATOM 710 O O . VAL A 1 91 ? -7.389 -2.421 8.553 1.00 92.19 91 VAL A O 1
ATOM 713 N N . ARG A 1 92 ? -8.391 -4.104 7.443 1.00 93.75 92 ARG A N 1
ATOM 714 C CA . ARG A 1 92 ? -9.615 -4.083 8.256 1.00 93.75 92 ARG A CA 1
ATOM 715 C C . ARG A 1 92 ? -9.323 -4.373 9.730 1.00 93.75 92 ARG A C 1
ATOM 717 O O . ARG A 1 92 ? -9.749 -3.610 10.588 1.00 93.75 92 ARG A O 1
ATOM 724 N N . CYS A 1 93 ? -8.557 -5.428 10.014 1.00 92.12 93 CYS A N 1
ATOM 725 C CA . CYS A 1 93 ? -8.132 -5.753 11.376 1.00 92.12 93 CYS A CA 1
ATOM 726 C C . CYS A 1 93 ? -7.394 -4.578 12.024 1.00 92.12 93 CYS A C 1
ATOM 728 O O . CYS A 1 93 ? -7.716 -4.207 13.144 1.00 92.12 93 CYS A O 1
ATOM 730 N N . PHE A 1 94 ? -6.463 -3.947 11.305 1.00 90.50 94 PHE A N 1
ATOM 731 C CA . PHE A 1 94 ? -5.750 -2.777 11.808 1.00 90.50 94 PHE A CA 1
ATOM 732 C C . PHE A 1 94 ? -6.700 -1.620 12.145 1.00 90.50 94 PHE A C 1
ATOM 734 O O . PHE A 1 94 ? -6.608 -1.065 13.236 1.00 90.50 94 PHE A O 1
ATOM 741 N N . THR A 1 95 ? -7.622 -1.256 11.247 1.00 92.56 95 THR A N 1
ATOM 742 C CA . THR A 1 95 ? -8.557 -0.145 11.491 1.00 92.56 95 THR A CA 1
ATOM 743 C C . THR A 1 95 ? -9.531 -0.439 12.630 1.00 92.56 95 THR A C 1
ATOM 745 O O . THR A 1 95 ? -9.818 0.455 13.426 1.00 92.56 95 THR A O 1
ATOM 748 N N . ASP A 1 96 ? -10.004 -1.683 12.742 1.00 93.69 96 ASP A N 1
ATOM 749 C CA . ASP A 1 96 ? -10.895 -2.110 13.824 1.00 93.69 96 ASP A CA 1
ATOM 750 C C . ASP A 1 96 ? -10.174 -2.042 15.176 1.00 93.69 96 ASP A C 1
ATOM 752 O O . ASP A 1 96 ? -10.660 -1.389 16.099 1.00 93.69 96 ASP A O 1
ATOM 756 N N . THR A 1 97 ? -8.973 -2.620 15.267 1.00 90.81 97 THR A N 1
ATOM 757 C CA . THR A 1 97 ? -8.162 -2.611 16.492 1.00 90.81 97 THR A CA 1
ATOM 758 C C . THR A 1 97 ? -7.711 -1.203 16.877 1.00 90.81 97 THR A C 1
ATOM 760 O O . THR A 1 97 ? -7.710 -0.862 18.061 1.00 90.81 97 THR A O 1
ATOM 763 N N . LEU A 1 98 ? -7.365 -0.353 15.903 1.00 89.19 98 LEU A N 1
ATOM 764 C CA . LEU A 1 98 ? -7.014 1.044 16.159 1.00 89.19 98 LEU A CA 1
ATOM 765 C C . LEU A 1 98 ? -8.189 1.785 16.804 1.00 89.19 98 LEU A C 1
ATOM 767 O O . LEU A 1 98 ? -8.000 2.469 17.807 1.00 89.19 98 LEU A O 1
ATOM 771 N N . ARG A 1 99 ? -9.403 1.603 16.272 1.00 91.44 99 ARG A N 1
ATOM 772 C CA . ARG A 1 99 ? -10.629 2.188 16.828 1.00 91.44 99 ARG A CA 1
ATOM 773 C C . ARG A 1 99 ? -10.936 1.650 18.227 1.00 91.44 99 ARG A C 1
ATOM 775 O O . ARG A 1 99 ? -11.242 2.434 19.119 1.00 91.44 99 ARG A O 1
ATOM 782 N N . GLU A 1 100 ? -10.844 0.337 18.430 1.00 92.69 100 GLU A N 1
ATOM 783 C CA . GLU A 1 100 ? -11.049 -0.305 19.740 1.00 92.69 100 GLU A CA 1
ATOM 784 C C . GLU A 1 100 ? -10.063 0.206 20.797 1.00 92.69 100 GLU A C 1
ATOM 786 O O . GLU A 1 100 ? -10.411 0.325 21.969 1.00 92.69 100 GLU A O 1
ATOM 791 N N . SER A 1 101 ? -8.858 0.584 20.368 1.00 89.31 101 SER A N 1
ATOM 792 C CA . SER A 1 101 ? -7.806 1.145 21.220 1.00 89.31 101 SER A CA 1
ATOM 793 C C . SER A 1 101 ? -7.923 2.665 21.425 1.00 89.31 101 SER A C 1
ATOM 795 O O . SER A 1 101 ? -7.002 3.281 21.956 1.00 89.31 101 SER A O 1
ATOM 797 N N . GLY A 1 102 ? -9.026 3.293 20.996 1.00 89.25 102 GLY A N 1
ATOM 798 C CA . GLY A 1 102 ? -9.269 4.735 21.146 1.00 89.25 102 GLY A CA 1
ATOM 799 C C . GLY A 1 102 ? -8.638 5.619 20.064 1.00 89.25 102 GLY A C 1
ATOM 800 O O . GLY A 1 102 ? -8.615 6.841 20.206 1.00 89.25 102 GLY A O 1
ATOM 801 N N . GLY A 1 103 ? -8.118 5.024 18.989 1.00 87.12 103 GLY A N 1
ATOM 802 C CA . GLY A 1 103 ? -7.633 5.740 17.814 1.00 87.12 103 GLY A CA 1
ATOM 803 C C . GLY A 1 103 ? -8.761 6.268 16.911 1.00 87.12 103 GLY A C 1
ATOM 804 O O . GLY A 1 103 ? -9.947 6.054 17.179 1.00 87.12 103 GLY A O 1
ATOM 805 N N . PRO A 1 104 ? -8.411 6.971 15.818 1.00 88.62 104 PRO A N 1
ATOM 806 C CA . PRO A 1 104 ? -9.394 7.535 14.900 1.00 88.62 104 PRO A CA 1
ATOM 807 C C . PRO A 1 104 ? -10.206 6.445 14.185 1.00 88.62 104 PRO A C 1
ATOM 809 O O . PRO A 1 104 ? -9.694 5.377 13.847 1.00 88.62 104 PRO A O 1
ATOM 812 N N . ALA A 1 105 ? -11.471 6.748 13.890 1.00 90.44 105 ALA A N 1
ATOM 813 C CA . ALA A 1 105 ? -12.298 5.916 13.023 1.00 90.44 105 ALA A CA 1
ATOM 814 C C . ALA A 1 105 ? -11.886 6.133 11.557 1.00 90.44 105 ALA A C 1
ATOM 816 O O . ALA A 1 105 ? -12.252 7.134 10.943 1.00 90.44 105 ALA A O 1
ATOM 817 N N . LEU A 1 106 ? -11.096 5.204 11.017 1.00 91.62 106 LEU A N 1
ATOM 818 C CA . LEU A 1 106 ? -10.624 5.237 9.631 1.00 91.62 106 LEU A CA 1
ATOM 819 C C . LEU A 1 106 ? -11.499 4.360 8.733 1.00 91.62 106 LEU A C 1
ATOM 821 O O . LEU A 1 106 ? -11.919 3.275 9.140 1.00 91.62 106 LEU A O 1
ATOM 825 N N . ASP A 1 107 ? -11.728 4.796 7.493 1.00 91.75 107 ASP A N 1
ATOM 826 C CA . ASP A 1 107 ? -12.383 3.953 6.493 1.00 91.75 107 ASP A CA 1
ATOM 827 C C . ASP A 1 107 ? -11.392 2.907 5.963 1.00 91.75 107 ASP A C 1
ATOM 829 O O . ASP A 1 107 ? -10.373 3.236 5.354 1.00 91.75 107 ASP A O 1
ATOM 833 N N . ALA A 1 108 ? -11.680 1.623 6.185 1.00 92.31 108 ALA A N 1
ATOM 834 C CA . ALA A 1 108 ? -10.792 0.537 5.771 1.00 92.31 108 ALA A CA 1
ATOM 835 C C . ALA A 1 108 ? -10.612 0.470 4.242 1.00 92.31 108 ALA A C 1
ATOM 837 O O . ALA A 1 108 ? -9.555 0.056 3.757 1.00 92.31 108 ALA A O 1
ATOM 838 N N . GLY A 1 109 ? -11.628 0.874 3.473 1.00 91.00 109 GLY A N 1
ATOM 839 C CA . GLY A 1 109 ? -11.573 0.916 2.014 1.00 91.00 109 GLY A CA 1
ATOM 840 C C . GLY A 1 109 ? -10.603 1.976 1.496 1.00 91.00 109 GLY A C 1
ATOM 841 O O . GLY A 1 109 ? -9.901 1.719 0.510 1.00 91.00 109 GLY A O 1
ATOM 842 N N . GLU A 1 110 ? -10.556 3.121 2.169 1.00 90.25 110 GLU A N 1
ATOM 843 C CA . GLU A 1 110 ? -9.656 4.243 1.926 1.00 90.25 110 GLU A CA 1
ATOM 844 C C . GLU A 1 110 ? -8.235 3.929 2.398 1.00 90.25 110 GLU A C 1
ATOM 846 O O . GLU A 1 110 ? -7.289 4.072 1.626 1.00 90.25 110 GLU A O 1
ATOM 851 N N . VAL A 1 111 ? -8.062 3.380 3.607 1.00 91.50 111 VAL A N 1
ATOM 852 C CA . VAL A 1 111 ? -6.738 2.934 4.079 1.00 91.50 111 VAL A CA 1
ATOM 853 C C . VAL A 1 111 ? -6.158 1.888 3.126 1.00 91.50 111 VAL A C 1
ATOM 855 O O . VAL A 1 111 ? -4.987 1.965 2.760 1.00 91.50 111 VAL A O 1
ATOM 858 N N . PHE A 1 112 ? -6.967 0.937 2.648 1.00 91.88 112 PHE A N 1
ATOM 859 C CA . PHE A 1 112 ? -6.509 -0.063 1.683 1.00 91.88 112 PHE A CA 1
ATOM 860 C C . PHE A 1 112 ? -6.090 0.566 0.346 1.00 91.88 112 PHE A C 1
ATOM 862 O O . PHE A 1 112 ? -5.082 0.152 -0.238 1.00 91.88 112 PHE A O 1
ATOM 869 N N . LEU A 1 113 ? -6.832 1.570 -0.133 1.00 89.56 113 LEU A N 1
ATOM 870 C CA . LEU A 1 113 ? -6.469 2.333 -1.327 1.00 89.56 113 LEU A CA 1
ATOM 871 C C . LEU A 1 113 ? -5.114 3.026 -1.129 1.00 89.56 113 LEU A C 1
ATOM 873 O O . LEU A 1 113 ? -4.210 2.845 -1.943 1.00 89.56 113 LEU A O 1
ATOM 877 N N . GLN A 1 114 ? -4.938 3.738 -0.018 1.00 90.12 114 GLN A N 1
ATOM 878 C CA . GLN A 1 114 ? -3.703 4.451 0.301 1.00 90.12 114 GLN A CA 1
ATOM 879 C C . GLN A 1 114 ? -2.503 3.510 0.485 1.00 90.12 114 GLN A C 1
ATOM 881 O O . GLN A 1 114 ? -1.420 3.799 -0.021 1.00 90.12 114 GLN A O 1
ATOM 886 N N . VAL A 1 115 ? -2.680 2.359 1.146 1.00 90.25 115 VAL A N 1
ATOM 887 C CA . VAL A 1 115 ? -1.643 1.316 1.276 1.00 90.25 115 VAL A CA 1
ATOM 888 C C . VAL A 1 115 ? -1.239 0.780 -0.095 1.00 90.25 115 VAL A C 1
ATOM 890 O O . VAL A 1 115 ? -0.048 0.653 -0.376 1.00 90.25 115 VAL A O 1
ATOM 893 N N . SER A 1 116 ? -2.211 0.521 -0.970 1.00 88.06 116 SER A N 1
ATOM 894 C CA . SER A 1 116 ? -1.953 0.026 -2.325 1.00 88.06 116 SER A CA 1
ATOM 895 C C . SER A 1 116 ? -1.211 1.061 -3.179 1.00 88.06 116 SER A C 1
ATOM 897 O O . SER A 1 116 ? -0.246 0.724 -3.859 1.00 88.06 116 SER A O 1
ATOM 899 N N . LEU A 1 117 ? -1.611 2.334 -3.109 1.00 86.88 117 LEU A N 1
ATOM 900 C CA . LEU A 1 117 ? -0.937 3.435 -3.803 1.00 86.88 117 LEU A CA 1
ATOM 901 C C . LEU A 1 117 ? 0.480 3.675 -3.267 1.00 86.88 117 LEU A C 1
ATOM 903 O O . LEU A 1 117 ? 1.410 3.890 -4.043 1.00 86.88 117 LEU A O 1
ATOM 907 N N . HIS A 1 118 ? 0.669 3.609 -1.950 1.00 87.81 118 HIS A N 1
ATOM 908 C CA . HIS A 1 118 ? 1.980 3.752 -1.325 1.00 87.81 118 HIS A CA 1
ATOM 909 C C . HIS A 1 118 ? 2.925 2.602 -1.706 1.00 87.81 118 HIS A C 1
ATOM 911 O O . HIS A 1 118 ? 4.073 2.846 -2.083 1.00 87.81 118 HIS A O 1
ATOM 917 N N . ASP A 1 119 ? 2.434 1.360 -1.695 1.00 85.50 119 ASP A N 1
ATOM 918 C CA . ASP A 1 119 ? 3.161 0.203 -2.222 1.00 85.50 119 ASP A CA 1
ATOM 919 C C . ASP A 1 119 ? 3.563 0.414 -3.683 1.00 85.50 119 ASP A C 1
ATOM 921 O O . ASP A 1 119 ? 4.726 0.205 -4.043 1.00 85.50 119 ASP A O 1
ATOM 925 N N . MET A 1 120 ? 2.638 0.931 -4.500 1.00 81.31 120 MET A N 1
ATOM 926 C CA . MET A 1 120 ? 2.931 1.234 -5.894 1.00 81.31 120 MET A CA 1
ATOM 927 C C . MET A 1 120 ? 4.071 2.233 -6.042 1.00 81.31 120 MET A C 1
ATOM 929 O O . MET A 1 120 ? 5.040 1.992 -6.765 1.00 81.31 120 MET A O 1
ATOM 933 N N . VAL A 1 121 ? 3.985 3.342 -5.306 1.00 82.81 121 VAL A N 1
ATOM 934 C CA . VAL A 1 121 ? 5.017 4.379 -5.284 1.00 82.81 121 VAL A CA 1
ATOM 935 C C . VAL A 1 121 ? 6.366 3.794 -4.877 1.00 82.81 121 VAL A C 1
ATOM 937 O O . VAL A 1 121 ? 7.373 4.134 -5.503 1.00 82.81 121 VAL A O 1
ATOM 940 N N . ARG A 1 122 ? 6.422 2.911 -3.872 1.00 81.31 122 ARG A N 1
ATOM 941 C CA . ARG A 1 122 ? 7.682 2.312 -3.408 1.00 81.31 122 ARG A CA 1
ATOM 942 C C . ARG A 1 122 ? 8.299 1.362 -4.419 1.00 81.31 122 ARG A C 1
ATOM 944 O O . ARG A 1 122 ? 9.501 1.463 -4.657 1.00 81.31 122 ARG A O 1
ATOM 951 N N . ILE A 1 123 ? 7.522 0.470 -5.025 1.00 77.25 123 ILE A N 1
ATOM 952 C CA . ILE A 1 123 ? 8.037 -0.456 -6.045 1.00 77.25 123 ILE A CA 1
ATOM 953 C C . ILE A 1 123 ? 8.477 0.324 -7.286 1.00 77.25 123 ILE A C 1
ATOM 955 O O . ILE A 1 123 ? 9.577 0.087 -7.774 1.00 77.25 123 ILE A O 1
ATOM 959 N N . LEU A 1 124 ? 7.704 1.313 -7.753 1.00 75.38 124 LEU A N 1
ATOM 960 C CA . LEU A 1 124 ? 8.110 2.161 -8.883 1.00 75.38 124 LEU A CA 1
ATOM 961 C C . LEU A 1 124 ? 9.364 2.963 -8.564 1.00 75.38 124 LEU A C 1
ATOM 963 O O . LEU A 1 124 ? 10.288 2.992 -9.369 1.00 75.38 124 LEU A O 1
ATOM 967 N N . SER A 1 125 ? 9.433 3.572 -7.380 1.00 76.44 125 SER A N 1
ATOM 968 C CA . SER A 1 125 ? 10.639 4.278 -6.941 1.00 76.44 125 SER A CA 1
ATOM 969 C C . SER A 1 125 ? 11.819 3.311 -6.845 1.00 76.44 125 SER A C 1
ATOM 971 O O . SER A 1 125 ? 12.913 3.656 -7.264 1.00 76.44 125 SER A O 1
ATOM 973 N N . SER A 1 126 ? 11.606 2.072 -6.395 1.00 73.06 126 SER A N 1
ATOM 974 C CA . SER A 1 126 ? 12.647 1.041 -6.364 1.00 73.06 126 SER A CA 1
ATOM 975 C C . SER A 1 126 ? 13.090 0.6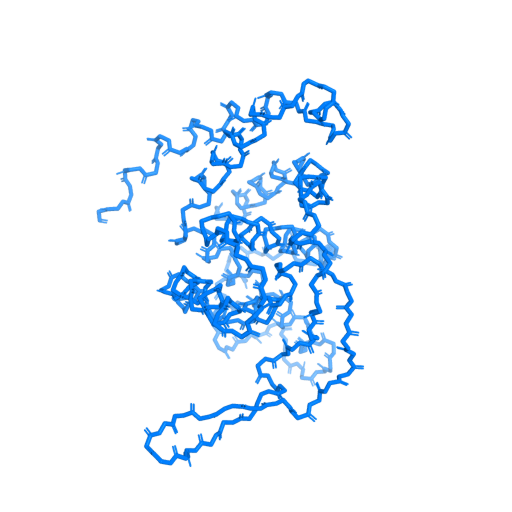45 -7.767 1.00 73.06 126 SER A C 1
ATOM 977 O O . SER A 1 126 ? 14.284 0.521 -7.992 1.00 73.06 126 SER A O 1
ATOM 979 N N . ILE A 1 127 ? 12.178 0.496 -8.726 1.00 69.00 127 ILE A N 1
ATOM 980 C CA . ILE A 1 127 ? 12.520 0.226 -10.126 1.00 69.00 127 ILE A CA 1
ATOM 981 C C . ILE A 1 127 ? 13.309 1.403 -10.709 1.00 69.00 127 ILE A C 1
ATOM 983 O O . ILE A 1 127 ? 14.337 1.187 -11.334 1.00 69.00 127 ILE A O 1
ATOM 987 N N . LEU A 1 128 ? 12.873 2.644 -10.482 1.00 68.12 128 LEU A N 1
ATOM 988 C CA . LEU A 1 128 ? 13.509 3.843 -11.035 1.00 68.12 128 LEU A CA 1
ATOM 989 C C . LEU A 1 128 ? 14.869 4.149 -10.387 1.00 68.12 128 LEU A C 1
ATOM 991 O O . LEU A 1 128 ? 15.805 4.524 -11.087 1.00 68.12 128 LEU A O 1
ATOM 995 N N . SER A 1 129 ? 14.995 3.969 -9.070 1.00 66.06 129 SER A N 1
ATOM 996 C CA . SER A 1 129 ? 16.220 4.238 -8.304 1.00 66.06 129 SER A CA 1
ATOM 997 C C . SER A 1 129 ? 17.206 3.067 -8.319 1.00 66.06 129 SER A C 1
ATOM 999 O O . SER A 1 129 ? 18.413 3.295 -8.364 1.00 66.06 129 SER A O 1
ATOM 1001 N N . ASN A 1 130 ? 16.723 1.817 -8.304 1.00 54.25 130 ASN A N 1
ATOM 1002 C CA . ASN A 1 130 ? 17.569 0.620 -8.378 1.00 54.25 130 ASN A CA 1
ATOM 1003 C C . ASN A 1 130 ? 17.776 0.110 -9.803 1.00 54.25 130 ASN A C 1
ATOM 1005 O O . ASN A 1 130 ? 18.550 -0.829 -9.959 1.00 54.25 130 ASN A O 1
ATOM 1009 N N . ALA A 1 131 ? 17.195 0.712 -10.847 1.00 49.66 131 ALA A N 1
ATOM 1010 C CA . ALA A 1 131 ? 17.631 0.493 -12.227 1.00 49.66 131 ALA A CA 1
ATOM 1011 C C . ALA A 1 131 ? 19.049 1.050 -12.438 1.00 49.66 131 ALA A C 1
ATOM 1013 O O . ALA A 1 131 ? 19.284 1.987 -13.197 1.00 49.66 131 ALA A O 1
ATOM 1014 N N . LYS A 1 132 ? 20.046 0.412 -11.816 1.00 49.03 132 LYS A N 1
ATOM 1015 C CA . LYS A 1 132 ? 21.380 0.369 -12.397 1.00 49.03 132 LYS A CA 1
ATOM 1016 C C . LYS A 1 132 ? 21.228 -0.238 -13.801 1.00 49.03 132 LYS A C 1
ATOM 1018 O O . LYS A 1 132 ? 20.458 -1.192 -13.957 1.00 49.03 132 LYS A O 1
ATOM 1023 N N . PRO A 1 133 ? 21.968 0.256 -14.811 1.00 47.88 133 PRO A N 1
ATOM 1024 C CA . PRO A 1 133 ? 21.913 -0.223 -16.198 1.00 47.88 133 PRO A CA 1
ATOM 1025 C C . PRO A 1 133 ? 22.012 -1.748 -16.363 1.00 47.88 133 PRO A C 1
ATOM 1027 O O . PRO A 1 133 ? 21.659 -2.279 -17.409 1.00 47.88 133 PRO A O 1
ATOM 1030 N N . THR A 1 134 ? 22.495 -2.452 -15.342 1.00 48.56 134 THR A N 1
ATOM 1031 C CA . THR A 1 134 ? 22.640 -3.904 -15.267 1.00 48.56 134 THR A CA 1
ATOM 1032 C C . THR A 1 134 ? 21.314 -4.670 -15.355 1.00 48.56 134 THR A C 1
ATOM 1034 O O . THR A 1 134 ? 21.262 -5.672 -16.055 1.00 48.56 134 THR A O 1
ATOM 1037 N N . TYR A 1 135 ? 20.225 -4.208 -14.726 1.00 48.62 135 TYR A N 1
ATOM 1038 C CA . TYR A 1 135 ? 18.954 -4.962 -14.723 1.00 48.62 135 TYR A CA 1
ATOM 1039 C C . TYR A 1 135 ? 18.148 -4.801 -16.010 1.00 48.62 135 TYR A C 1
ATOM 1041 O O . TYR A 1 135 ? 17.411 -5.695 -16.414 1.00 48.62 135 TYR A O 1
ATOM 1049 N N . LEU A 1 136 ? 18.325 -3.665 -16.685 1.00 47.28 136 LEU A N 1
ATOM 1050 C CA . LEU A 1 136 ? 17.727 -3.395 -17.993 1.00 47.28 136 LEU A CA 1
ATOM 1051 C C . LEU A 1 136 ? 18.360 -4.234 -19.115 1.00 47.28 136 LEU A C 1
ATOM 1053 O O . LEU A 1 136 ? 17.847 -4.223 -20.230 1.00 47.28 136 LEU A O 1
ATOM 1057 N N . LYS A 1 137 ? 19.467 -4.929 -18.819 1.00 48.50 137 LYS A N 1
ATOM 1058 C CA . LYS A 1 137 ? 20.193 -5.827 -19.724 1.00 48.50 137 LYS A CA 1
ATOM 1059 C C . LYS A 1 137 ? 19.956 -7.310 -19.421 1.00 48.50 137 LYS A C 1
ATOM 1061 O O . LYS A 1 137 ? 20.548 -8.151 -20.086 1.00 48.50 137 LYS A O 1
ATOM 1066 N N . LEU A 1 138 ? 19.147 -7.639 -18.411 1.00 47.03 138 LEU A N 1
ATOM 1067 C CA . LEU A 1 138 ? 18.806 -9.029 -18.122 1.00 47.03 138 LEU A CA 1
ATOM 1068 C C . LEU A 1 138 ? 17.824 -9.536 -19.180 1.00 47.03 138 LEU A C 1
ATOM 1070 O O . LEU A 1 138 ? 16.711 -9.018 -19.304 1.00 47.03 138 LEU A O 1
ATOM 1074 N N . GLU A 1 139 ? 18.254 -10.552 -19.924 1.00 46.97 139 GLU A N 1
ATOM 1075 C CA . GLU A 1 139 ? 17.409 -11.302 -20.851 1.00 46.97 139 GLU A CA 1
ATOM 1076 C C . GLU A 1 139 ? 16.187 -11.899 -20.119 1.00 46.97 139 GLU A C 1
ATOM 1078 O O . GLU A 1 139 ? 16.262 -12.161 -18.914 1.00 46.97 139 GLU A O 1
ATOM 1083 N N . PRO A 1 140 ? 15.053 -12.149 -20.804 1.00 46.44 140 PRO A N 1
ATOM 1084 C CA . PRO A 1 140 ? 13.828 -12.675 -20.190 1.00 46.44 140 PRO A CA 1
ATOM 1085 C C . PRO A 1 140 ? 14.022 -13.923 -19.304 1.00 46.44 140 PRO A C 1
ATOM 1087 O O . PRO A 1 140 ? 13.403 -14.003 -18.248 1.00 46.44 140 PRO A O 1
ATOM 1090 N N . GLN A 1 141 ? 14.926 -14.837 -19.671 1.00 45.47 141 GLN A N 1
ATOM 1091 C CA . GLN A 1 141 ? 15.287 -16.018 -18.864 1.00 45.47 141 GLN A CA 1
ATOM 1092 C C . GLN A 1 141 ? 16.054 -15.678 -17.576 1.00 45.47 141 GLN A C 1
ATOM 1094 O O . GLN A 1 141 ? 15.933 -16.377 -16.575 1.00 45.47 141 GLN A O 1
ATOM 1099 N N . GLY A 1 142 ? 16.806 -14.572 -17.551 1.00 46.66 142 GLY A N 1
ATOM 1100 C CA . GLY A 1 142 ? 17.468 -14.086 -16.338 1.00 46.66 142 GLY A CA 1
ATOM 1101 C C . GLY A 1 142 ? 16.470 -13.673 -15.255 1.00 46.66 142 GLY A C 1
ATOM 1102 O O . GLY A 1 142 ? 16.762 -13.810 -14.073 1.00 46.66 142 GLY A O 1
ATOM 1103 N N . TRP A 1 143 ? 15.270 -13.239 -15.646 1.00 48.38 143 TRP A N 1
ATOM 1104 C CA . TRP A 1 143 ? 14.191 -12.915 -14.712 1.00 48.38 143 TRP A CA 1
ATOM 1105 C C . TRP A 1 143 ? 13.477 -14.154 -14.169 1.00 48.38 143 TRP A C 1
ATOM 1107 O O . TRP A 1 143 ? 13.134 -14.173 -12.990 1.00 48.38 143 TRP A O 1
ATOM 1117 N N . GLU A 1 144 ? 13.301 -15.198 -14.982 1.00 44.06 144 GLU A N 1
ATOM 1118 C CA . GLU A 1 144 ? 12.782 -16.494 -14.517 1.00 44.06 144 GLU A CA 1
ATOM 1119 C C . GLU A 1 144 ? 13.729 -17.132 -13.488 1.00 44.06 144 GLU A C 1
ATOM 1121 O O . GLU A 1 144 ? 13.273 -17.639 -12.465 1.00 44.06 144 GLU A O 1
ATOM 1126 N N . ASN A 1 145 ? 15.045 -16.988 -13.680 1.00 44.53 145 ASN A N 1
ATOM 1127 C CA . ASN A 1 145 ? 16.057 -17.462 -12.731 1.00 44.53 145 ASN A CA 1
ATOM 1128 C C . ASN A 1 145 ? 16.092 -16.657 -11.421 1.00 44.53 145 ASN A C 1
ATOM 1130 O O . ASN A 1 145 ? 16.353 -17.226 -10.369 1.00 44.53 145 ASN A O 1
ATOM 1134 N N . ILE A 1 146 ? 15.773 -15.358 -11.453 1.00 48.19 146 ILE A N 1
ATOM 1135 C CA . ILE A 1 146 ? 15.629 -14.522 -10.242 1.00 48.19 146 ILE A CA 1
ATOM 1136 C C . ILE A 1 146 ? 14.403 -14.943 -9.409 1.00 48.19 146 ILE A C 1
ATOM 1138 O O . ILE A 1 146 ? 14.373 -14.729 -8.198 1.00 48.19 146 ILE A O 1
ATOM 1142 N N . CYS A 1 147 ? 13.409 -15.574 -10.043 1.00 43.00 147 CYS A N 1
ATOM 1143 C CA . CYS A 1 147 ? 12.229 -16.136 -9.380 1.00 43.00 147 CYS A CA 1
ATOM 1144 C C . CYS A 1 147 ? 12.452 -17.581 -8.880 1.00 43.00 147 CYS A C 1
ATOM 1146 O O . CYS A 1 147 ? 11.590 -18.131 -8.193 1.00 43.00 147 CYS A O 1
ATOM 1148 N N . GLY A 1 148 ? 13.591 -18.198 -9.217 1.00 40.47 148 GLY A N 1
ATOM 1149 C CA . GLY A 1 148 ? 14.008 -19.531 -8.786 1.00 40.47 148 GLY A CA 1
ATOM 1150 C C . GLY A 1 148 ? 15.026 -19.469 -7.646 1.00 40.47 148 GLY A C 1
ATOM 1151 O O . GLY A 1 148 ? 15.828 -18.548 -7.547 1.00 40.47 148 GLY A O 1
ATOM 1152 N N . ARG A 1 149 ? 15.001 -20.464 -6.753 1.00 41.34 149 ARG A N 1
ATOM 1153 C CA . ARG A 1 149 ? 15.787 -20.499 -5.503 1.00 41.34 149 ARG A CA 1
ATOM 1154 C C . ARG A 1 149 ? 17.316 -20.565 -5.662 1.00 41.34 149 ARG A C 1
ATOM 1156 O O . ARG A 1 149 ? 18.002 -20.568 -4.645 1.00 41.34 149 ARG A O 1
ATOM 1163 N N . GLU A 1 150 ? 17.862 -20.548 -6.874 1.00 43.66 150 GLU A N 1
ATOM 1164 C CA . GLU A 1 150 ? 19.306 -20.529 -7.115 1.00 43.66 150 GLU A CA 1
ATOM 1165 C C . GLU A 1 150 ? 19.633 -19.586 -8.280 1.00 43.66 150 GLU A C 1
ATOM 1167 O O . GLU A 1 150 ? 19.346 -19.874 -9.437 1.00 43.66 150 GLU A O 1
ATOM 1172 N N . ASP A 1 151 ? 20.217 -18.430 -7.954 1.00 46.97 151 ASP A N 1
ATOM 1173 C CA . ASP A 1 151 ? 20.673 -17.426 -8.918 1.00 46.97 151 ASP A CA 1
ATOM 1174 C C . ASP A 1 151 ? 22.133 -17.724 -9.332 1.00 46.97 151 ASP A C 1
ATOM 1176 O O . ASP A 1 151 ? 23.042 -17.528 -8.512 1.00 46.97 151 ASP A O 1
ATOM 1180 N N . PRO A 1 152 ? 22.397 -18.165 -10.579 1.00 45.91 152 PRO A N 1
ATOM 1181 C CA . PRO A 1 152 ? 23.748 -18.466 -11.054 1.00 45.91 152 PRO A CA 1
ATOM 1182 C C . PRO A 1 152 ? 24.599 -17.213 -11.342 1.00 45.91 152 PRO A C 1
ATOM 1184 O O . PRO A 1 152 ? 25.821 -17.321 -11.439 1.00 45.91 152 PRO A O 1
ATOM 1187 N N . VAL A 1 153 ? 23.999 -16.019 -11.455 1.00 45.47 153 VAL A N 1
ATOM 1188 C CA . VAL A 1 153 ? 24.710 -14.743 -11.689 1.00 45.47 153 VAL A CA 1
ATOM 1189 C C . VAL A 1 153 ? 25.294 -14.187 -10.385 1.00 45.47 153 VAL A C 1
ATOM 1191 O O . VAL A 1 153 ? 26.258 -13.420 -10.397 1.00 45.47 153 VAL A O 1
ATOM 1194 N N . LEU A 1 154 ? 24.761 -14.610 -9.238 1.00 47.09 154 LEU A N 1
ATOM 1195 C CA . LEU A 1 154 ? 25.185 -14.169 -7.911 1.00 47.09 154 LEU A CA 1
ATOM 1196 C C . LEU A 1 154 ? 25.916 -15.275 -7.142 1.00 47.09 154 LEU A C 1
ATOM 1198 O O . LEU A 1 154 ? 25.634 -15.498 -5.967 1.00 47.09 154 LEU A O 1
ATOM 1202 N N . SER A 1 155 ? 26.875 -15.938 -7.789 1.00 46.78 155 SER A N 1
ATOM 1203 C CA . SER A 1 155 ? 27.678 -17.040 -7.231 1.00 46.78 155 SER A CA 1
ATOM 1204 C C . SER A 1 155 ? 28.568 -16.665 -6.031 1.00 46.78 155 SER A C 1
ATOM 1206 O O . SER A 1 155 ? 29.143 -17.545 -5.398 1.00 46.78 155 SER A O 1
ATOM 1208 N N . SER A 1 156 ? 28.656 -15.379 -5.663 1.00 51.88 156 SER A N 1
ATOM 1209 C CA . SER A 1 156 ? 29.315 -14.919 -4.432 1.00 51.88 156 SER A CA 1
ATOM 1210 C C . SER A 1 156 ? 28.310 -14.268 -3.476 1.00 51.88 156 SER A C 1
ATOM 1212 O O . SER A 1 156 ? 27.627 -13.302 -3.826 1.00 51.88 156 SER A O 1
ATOM 1214 N N . ALA A 1 157 ? 28.222 -14.775 -2.243 1.00 57.56 157 ALA A N 1
ATOM 1215 C CA . ALA A 1 157 ? 27.384 -14.241 -1.165 1.00 57.56 157 ALA A CA 1
ATOM 1216 C C . ALA A 1 157 ? 28.033 -13.011 -0.498 1.00 57.56 157 ALA A C 1
ATOM 1218 O O . ALA A 1 157 ? 28.345 -13.003 0.689 1.00 57.56 157 ALA A O 1
ATOM 1219 N N . THR A 1 158 ? 28.289 -11.962 -1.278 1.00 63.56 158 THR A N 1
ATOM 1220 C CA . THR A 1 158 ? 28.705 -10.664 -0.731 1.00 63.56 158 THR A CA 1
ATOM 1221 C C . THR A 1 158 ? 27.490 -9.918 -0.167 1.00 63.56 158 THR A C 1
ATOM 1223 O O . THR A 1 158 ? 26.372 -10.085 -0.652 1.00 63.56 158 THR A O 1
ATOM 1226 N N . GLY A 1 159 ? 27.679 -9.034 0.821 1.00 60.41 159 GLY A N 1
ATOM 1227 C CA . GLY A 1 159 ? 26.570 -8.216 1.348 1.00 60.41 159 GLY A CA 1
ATOM 1228 C C . GLY A 1 159 ? 25.825 -7.445 0.246 1.00 60.41 159 GLY A C 1
ATOM 1229 O O . GLY A 1 159 ? 24.600 -7.375 0.239 1.00 60.41 159 GLY A O 1
ATOM 1230 N N . ARG A 1 160 ? 26.560 -6.983 -0.772 1.00 62.22 160 ARG A N 1
ATOM 1231 C CA . ARG A 1 160 ? 26.006 -6.287 -1.938 1.00 62.22 160 ARG A CA 1
ATOM 1232 C C . ARG A 1 160 ? 25.152 -7.185 -2.838 1.00 62.22 160 ARG A C 1
ATOM 1234 O O . ARG A 1 160 ? 24.161 -6.700 -3.373 1.00 62.22 160 ARG A O 1
ATOM 1241 N N . SER A 1 161 ? 25.510 -8.456 -3.040 1.00 59.00 161 SER A N 1
ATOM 1242 C CA . SER A 1 161 ? 24.684 -9.381 -3.834 1.00 59.00 161 SER A CA 1
ATOM 1243 C C . SER A 1 161 ? 23.424 -9.807 -3.079 1.00 59.00 161 SER A C 1
ATOM 1245 O O . SER A 1 161 ? 22.374 -9.954 -3.697 1.00 59.00 161 SER A O 1
ATOM 1247 N N . LEU A 1 162 ? 23.478 -9.916 -1.749 1.00 62.69 162 LEU A N 1
ATOM 1248 C CA . LEU A 1 162 ? 22.296 -10.168 -0.918 1.00 62.69 162 LEU A CA 1
ATOM 1249 C C . LEU A 1 162 ? 21.309 -8.991 -0.933 1.00 62.69 162 LEU A C 1
ATOM 1251 O O . LEU A 1 162 ? 20.108 -9.198 -1.113 1.00 62.69 162 LEU A O 1
ATOM 1255 N N . GLU A 1 163 ? 21.796 -7.753 -0.823 1.00 64.44 163 GLU A N 1
ATOM 1256 C CA . GLU A 1 163 ? 20.955 -6.556 -0.975 1.00 64.44 163 GLU A CA 1
ATOM 1257 C C . GLU A 1 163 ? 20.301 -6.482 -2.357 1.00 64.44 163 GLU A C 1
ATOM 1259 O O . GLU A 1 163 ? 19.121 -6.141 -2.469 1.00 64.44 163 GLU A O 1
ATOM 1264 N N . LEU A 1 164 ? 21.056 -6.852 -3.395 1.00 64.19 164 LEU A N 1
ATOM 1265 C CA . LEU A 1 164 ? 20.581 -6.935 -4.773 1.00 64.19 164 LEU A CA 1
ATOM 1266 C C . LEU A 1 164 ? 19.416 -7.929 -4.906 1.00 64.19 164 LEU A C 1
ATOM 1268 O O . LEU A 1 164 ? 18.365 -7.576 -5.441 1.00 64.19 164 LEU A O 1
ATOM 1272 N N . ARG A 1 165 ? 19.582 -9.146 -4.364 1.00 65.88 165 ARG A N 1
ATOM 1273 C CA . ARG A 1 165 ? 18.543 -10.192 -4.346 1.00 65.88 165 ARG A CA 1
ATOM 1274 C C . ARG A 1 165 ? 17.289 -9.714 -3.637 1.00 65.88 165 ARG A C 1
ATOM 1276 O O . ARG A 1 165 ? 16.196 -9.861 -4.171 1.00 65.88 165 ARG A O 1
ATOM 1283 N N . ARG A 1 166 ? 17.442 -9.092 -2.466 1.00 68.56 166 ARG A N 1
ATOM 1284 C CA . ARG A 1 166 ? 16.311 -8.560 -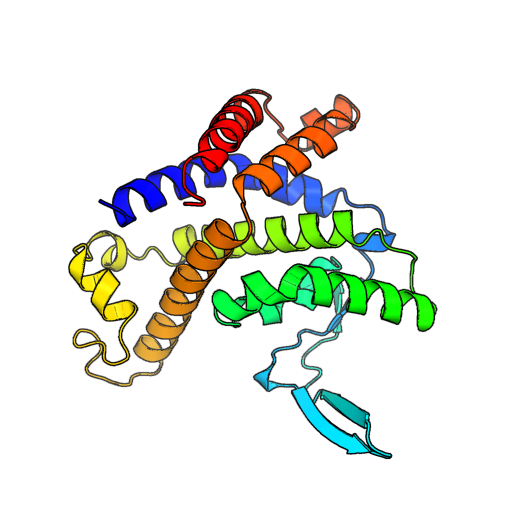1.697 1.00 68.56 166 ARG A CA 1
ATOM 1285 C C . ARG A 1 166 ? 15.549 -7.492 -2.485 1.00 68.56 166 ARG A C 1
ATOM 1287 O O . ARG A 1 166 ? 14.321 -7.519 -2.515 1.00 68.56 166 ARG A O 1
ATOM 1294 N N . GLY A 1 167 ? 16.263 -6.573 -3.139 1.00 69.69 167 GLY A N 1
ATOM 1295 C CA . GLY A 1 167 ? 15.650 -5.533 -3.969 1.00 69.69 167 GLY A CA 1
ATOM 1296 C C . GLY A 1 167 ? 14.873 -6.109 -5.156 1.00 69.69 167 GLY A C 1
ATOM 1297 O O . GLY A 1 167 ? 13.750 -5.685 -5.415 1.00 69.69 167 GLY A O 1
ATOM 1298 N N . LEU A 1 168 ? 15.436 -7.113 -5.832 1.00 69.31 168 LEU A N 1
ATOM 1299 C CA . LEU A 1 168 ? 14.787 -7.802 -6.948 1.00 69.31 168 LEU A CA 1
ATOM 1300 C C . LEU A 1 168 ? 13.556 -8.601 -6.516 1.00 69.31 168 LEU A C 1
ATOM 1302 O O . LEU A 1 168 ? 12.502 -8.441 -7.125 1.00 69.31 168 LEU A O 1
ATOM 1306 N N . ALA A 1 169 ? 13.667 -9.403 -5.455 1.00 71.12 169 ALA A N 1
ATOM 1307 C CA . ALA A 1 169 ? 12.548 -10.171 -4.916 1.00 71.12 169 ALA A CA 1
ATOM 1308 C C . ALA A 1 169 ? 11.380 -9.248 -4.541 1.00 71.12 169 ALA A C 1
ATOM 1310 O O . ALA A 1 169 ? 10.256 -9.473 -4.971 1.00 71.12 169 ALA A O 1
ATOM 1311 N N . THR A 1 170 ? 11.670 -8.129 -3.865 1.00 74.56 170 THR A N 1
ATOM 1312 C CA . THR A 1 170 ? 10.660 -7.114 -3.510 1.00 74.56 170 THR A CA 1
ATOM 1313 C C . THR A 1 170 ? 9.949 -6.548 -4.743 1.00 74.56 170 THR A C 1
ATOM 1315 O O . THR A 1 170 ? 8.739 -6.333 -4.722 1.00 74.56 170 THR A O 1
ATOM 1318 N N . VAL A 1 171 ? 10.683 -6.297 -5.834 1.00 74.06 171 VAL A N 1
ATOM 1319 C CA . VAL A 1 171 ? 10.103 -5.796 -7.089 1.00 74.06 171 VAL A CA 1
ATOM 1320 C C . VAL A 1 171 ? 9.225 -6.862 -7.747 1.00 74.06 171 VAL A C 1
ATOM 1322 O O . VAL A 1 171 ? 8.089 -6.564 -8.110 1.00 74.06 171 VAL A O 1
ATOM 1325 N N . VAL A 1 172 ? 9.717 -8.098 -7.868 1.00 72.75 172 VAL A N 1
ATOM 1326 C CA . VAL A 1 172 ? 8.984 -9.220 -8.476 1.00 72.75 172 VAL A CA 1
ATOM 1327 C C . VAL A 1 172 ? 7.699 -9.522 -7.703 1.00 72.75 172 VAL A C 1
ATOM 1329 O O . VAL A 1 172 ? 6.621 -9.526 -8.302 1.00 72.75 172 VAL A O 1
ATOM 1332 N N . ASP A 1 173 ? 7.791 -9.708 -6.385 1.00 78.62 173 ASP A N 1
ATOM 1333 C CA . ASP A 1 173 ? 6.630 -9.956 -5.525 1.00 78.62 173 ASP A CA 1
ATOM 1334 C C . ASP A 1 173 ? 5.673 -8.764 -5.518 1.00 78.62 173 ASP A C 1
ATOM 1336 O O . ASP A 1 173 ? 4.456 -8.937 -5.548 1.00 78.62 173 ASP A O 1
ATOM 1340 N N . GLY A 1 174 ? 6.208 -7.543 -5.540 1.00 78.50 174 GLY A N 1
ATOM 1341 C CA . GLY A 1 174 ? 5.419 -6.324 -5.643 1.00 78.50 174 GLY A CA 1
ATOM 1342 C C . GLY A 1 174 ? 4.538 -6.288 -6.886 1.00 78.50 174 GLY A C 1
ATOM 1343 O O . GLY A 1 174 ? 3.336 -6.040 -6.803 1.00 78.50 174 GLY A O 1
ATOM 1344 N N . ILE A 1 175 ? 5.117 -6.609 -8.037 1.00 74.50 175 ILE A N 1
ATOM 1345 C CA . ILE A 1 175 ? 4.405 -6.640 -9.316 1.00 74.50 175 ILE A CA 1
ATOM 1346 C C . ILE A 1 175 ? 3.390 -7.783 -9.362 1.00 74.50 175 ILE A C 1
ATOM 1348 O O . ILE A 1 175 ? 2.262 -7.593 -9.825 1.00 74.50 175 ILE A O 1
ATOM 1352 N N . ALA A 1 176 ? 3.769 -8.968 -8.882 1.00 77.62 176 ALA A N 1
ATOM 1353 C CA . ALA A 1 176 ? 2.853 -10.099 -8.794 1.00 77.62 176 ALA A CA 1
ATOM 1354 C C . ALA A 1 176 ? 1.655 -9.766 -7.887 1.00 77.62 176 ALA A C 1
ATOM 1356 O O . ALA A 1 176 ? 0.508 -10.039 -8.250 1.00 77.62 176 ALA A O 1
ATOM 1357 N N . ALA A 1 177 ? 1.898 -9.087 -6.763 1.00 83.00 177 ALA A N 1
ATOM 1358 C CA . ALA A 1 177 ? 0.848 -8.615 -5.872 1.00 83.00 177 ALA A CA 1
ATOM 1359 C C . ALA A 1 177 ? -0.055 -7.566 -6.535 1.00 83.00 177 ALA A C 1
ATOM 1361 O O . ALA A 1 177 ? -1.270 -7.661 -6.398 1.00 83.00 177 ALA A O 1
ATOM 1362 N N . TRP A 1 178 ? 0.484 -6.601 -7.291 1.00 81.12 178 TRP A N 1
ATOM 1363 C CA . TRP A 1 178 ? -0.345 -5.628 -8.020 1.00 81.12 178 TRP A CA 1
ATOM 1364 C C . TRP A 1 178 ? -1.322 -6.298 -8.976 1.00 81.12 178 TRP A C 1
ATOM 1366 O O . TRP A 1 178 ? -2.493 -5.919 -9.037 1.00 81.12 178 TRP A O 1
ATOM 1376 N N . ARG A 1 179 ? -0.842 -7.304 -9.711 1.00 76.31 179 ARG A N 1
ATOM 1377 C CA . ARG A 1 179 ? -1.673 -8.074 -10.637 1.00 76.31 179 ARG A CA 1
ATOM 1378 C C . ARG A 1 179 ? -2.783 -8.800 -9.895 1.00 76.31 179 ARG A C 1
ATOM 1380 O O . ARG A 1 179 ? -3.947 -8.601 -10.219 1.00 76.31 179 ARG A O 1
ATOM 1387 N N . GLY A 1 180 ? -2.434 -9.571 -8.866 1.00 78.38 180 GLY A N 1
ATOM 1388 C CA . GLY A 1 180 ? -3.423 -10.333 -8.104 1.00 78.38 180 GLY A CA 1
ATOM 1389 C C . GLY A 1 180 ? -4.403 -9.468 -7.303 1.00 78.38 180 GLY A C 1
ATOM 1390 O O . GLY A 1 180 ? -5.517 -9.900 -7.036 1.00 78.38 180 GLY A O 1
ATOM 1391 N N . LEU A 1 181 ? -4.029 -8.234 -6.951 1.00 82.56 181 LEU A N 1
ATOM 1392 C CA . LEU A 1 181 ? -4.911 -7.277 -6.274 1.00 82.56 181 LEU A CA 1
ATOM 1393 C C . LEU A 1 181 ? -5.786 -6.454 -7.236 1.00 82.56 181 LEU A C 1
ATOM 1395 O O . LEU A 1 181 ? -6.593 -5.651 -6.766 1.00 82.56 181 LEU A O 1
ATOM 1399 N N . GLY A 1 18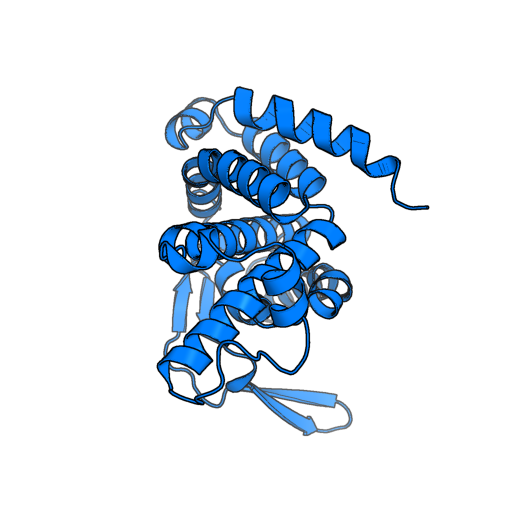2 ? -5.647 -6.627 -8.556 1.00 81.69 182 GLY A N 1
ATOM 1400 C CA . GLY A 1 182 ? -6.440 -5.892 -9.542 1.00 81.69 182 GLY A CA 1
ATOM 1401 C C . GLY A 1 182 ? -6.128 -4.393 -9.550 1.00 81.69 182 GLY A C 1
ATOM 1402 O O . GLY A 1 182 ? -7.028 -3.559 -9.460 1.00 81.69 182 GLY A O 1
ATOM 1403 N N . TYR A 1 183 ? -4.846 -4.031 -9.638 1.00 74.56 183 TYR A N 1
ATOM 1404 C CA . TYR A 1 183 ? -4.364 -2.648 -9.517 1.00 74.56 183 TYR A CA 1
ATOM 1405 C C . TYR A 1 183 ? -5.027 -1.634 -10.476 1.00 74.56 183 TYR A C 1
ATOM 1407 O O . TYR A 1 183 ? -5.165 -0.466 -10.116 1.00 74.56 183 TYR A O 1
ATOM 1415 N N . HIS A 1 184 ? -5.506 -2.048 -11.653 1.00 72.56 184 HIS A N 1
ATOM 1416 C CA . HIS A 1 184 ? -6.289 -1.154 -12.515 1.00 72.56 184 HIS A CA 1
ATOM 1417 C C . HIS A 1 184 ? -7.561 -0.654 -11.818 1.00 72.56 184 HIS A C 1
ATOM 1419 O O . HIS A 1 184 ? -7.874 0.532 -11.897 1.00 72.56 184 HIS A O 1
ATOM 1425 N N . GLY A 1 185 ? -8.228 -1.514 -11.043 1.00 73.81 185 GLY A N 1
ATOM 1426 C CA . GLY A 1 185 ? -9.338 -1.122 -10.177 1.00 73.81 185 GLY A CA 1
ATOM 1427 C C . GLY A 1 185 ? -8.901 -0.190 -9.043 1.00 73.81 185 GLY A C 1
ATOM 1428 O O . GLY A 1 185 ? -9.626 0.740 -8.701 1.00 73.81 185 GLY A O 1
ATOM 1429 N N . VAL A 1 186 ? -7.693 -0.370 -8.496 1.00 79.69 186 VAL A N 1
ATOM 1430 C CA . VAL A 1 186 ? -7.116 0.555 -7.501 1.00 79.69 186 VAL A CA 1
ATOM 1431 C C . VAL A 1 186 ? -6.898 1.944 -8.107 1.00 79.69 186 VAL A C 1
ATOM 1433 O O . VAL A 1 186 ? -7.302 2.935 -7.504 1.00 79.69 186 VAL A O 1
ATOM 1436 N N . LEU A 1 187 ? -6.331 2.037 -9.314 1.00 74.81 187 LEU A N 1
ATOM 1437 C CA . LEU A 1 187 ? -6.176 3.322 -10.000 1.00 74.81 187 LEU A CA 1
ATOM 1438 C C . LEU A 1 187 ? -7.502 3.946 -10.409 1.00 74.81 187 LEU A C 1
ATOM 1440 O O . LEU A 1 187 ? -7.638 5.159 -10.308 1.00 74.81 187 LEU A O 1
ATOM 1444 N N . ALA A 1 188 ? -8.470 3.150 -10.863 1.00 75.25 188 ALA A N 1
ATOM 1445 C CA . ALA A 1 188 ? -9.799 3.653 -11.192 1.00 75.25 188 ALA A CA 1
ATOM 1446 C C . ALA A 1 188 ? -10.475 4.255 -9.951 1.00 75.25 188 ALA A C 1
ATOM 1448 O O . ALA A 1 188 ? -11.004 5.362 -10.013 1.00 75.25 188 ALA A O 1
ATOM 1449 N N . ARG A 1 189 ? -10.371 3.578 -8.799 1.00 79.88 189 ARG A N 1
ATOM 1450 C CA . ARG A 1 189 ? -10.852 4.097 -7.511 1.00 79.88 189 ARG A CA 1
ATOM 1451 C C . ARG A 1 189 ? -10.124 5.367 -7.084 1.00 79.88 189 ARG A C 1
ATOM 1453 O O . ARG A 1 189 ? -10.782 6.309 -6.664 1.00 79.88 189 ARG A O 1
ATOM 1460 N N . TRP A 1 190 ? -8.799 5.416 -7.220 1.00 82.31 190 TRP A N 1
ATOM 1461 C CA . TRP A 1 190 ? -8.026 6.634 -6.957 1.00 82.31 190 TRP A CA 1
ATOM 1462 C C . TRP A 1 190 ? -8.467 7.791 -7.858 1.00 82.31 190 TRP A C 1
ATOM 1464 O O . TRP A 1 190 ? -8.698 8.893 -7.377 1.00 82.31 190 TRP A O 1
ATOM 1474 N N . CYS A 1 191 ? -8.647 7.536 -9.151 1.00 76.38 191 CYS A N 1
ATOM 1475 C CA . CYS A 1 191 ? -9.147 8.522 -10.100 1.00 76.38 191 CYS A CA 1
ATOM 1476 C C . CYS A 1 191 ? -10.524 9.061 -9.707 1.00 76.38 191 CYS A C 1
ATOM 1478 O O . CYS A 1 191 ? -10.696 10.275 -9.653 1.00 76.38 191 CYS A O 1
ATOM 1480 N N . ALA A 1 192 ? -11.463 8.178 -9.361 1.00 79.06 192 ALA A N 1
ATOM 1481 C CA . ALA A 1 192 ? -12.780 8.577 -8.874 1.00 79.06 192 ALA A CA 1
ATOM 1482 C C . ALA A 1 192 ? -12.687 9.398 -7.574 1.00 79.06 192 ALA A C 1
ATOM 1484 O O . ALA A 1 192 ? -13.361 10.413 -7.441 1.00 79.06 192 ALA A O 1
ATOM 1485 N N . ALA A 1 193 ? -11.812 9.012 -6.639 1.00 76.50 193 ALA A N 1
ATOM 1486 C CA . ALA A 1 193 ? -11.582 9.767 -5.406 1.00 76.50 193 ALA A CA 1
ATOM 1487 C C . ALA A 1 193 ? -11.021 11.172 -5.686 1.00 76.50 193 ALA A C 1
ATOM 1489 O O . ALA A 1 193 ? -11.460 12.147 -5.083 1.00 76.50 193 ALA A O 1
ATOM 1490 N N . VAL A 1 194 ? -10.097 11.298 -6.643 1.00 75.31 194 VAL A N 1
ATOM 1491 C CA . VAL A 1 194 ? -9.538 12.593 -7.052 1.00 75.31 194 VAL A CA 1
ATOM 1492 C C . VAL A 1 194 ? -10.577 13.473 -7.749 1.00 75.31 194 VAL A C 1
ATOM 1494 O O . VAL A 1 194 ? -10.560 14.688 -7.567 1.00 75.31 194 VAL A O 1
ATOM 1497 N N . GLU A 1 195 ? -11.500 12.898 -8.520 1.00 77.81 195 GLU A N 1
ATOM 1498 C CA . GLU A 1 195 ? -12.580 13.650 -9.175 1.00 77.81 195 GLU A CA 1
ATOM 1499 C C . GLU A 1 195 ? -13.545 14.317 -8.185 1.00 77.81 195 GLU A C 1
ATOM 1501 O O . GLU A 1 195 ? -14.118 15.357 -8.515 1.00 77.81 195 GLU A O 1
ATOM 1506 N N . LEU A 1 196 ? -13.672 13.770 -6.973 1.00 78.00 196 LEU A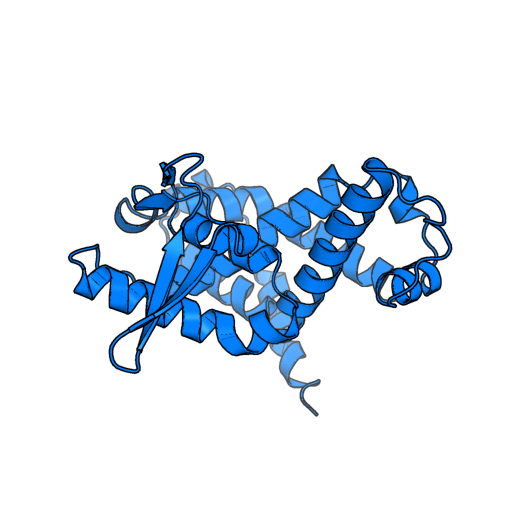 N 1
ATOM 1507 C CA . LEU A 1 196 ? -14.471 14.350 -5.890 1.00 78.00 196 LEU A CA 1
ATOM 1508 C C . LEU A 1 196 ? -13.796 15.555 -5.214 1.00 78.00 196 LEU A C 1
ATOM 1510 O O . LEU A 1 196 ? -14.453 16.280 -4.467 1.00 78.00 196 LEU A O 1
ATOM 1514 N N . LEU A 1 197 ? -12.505 15.791 -5.465 1.00 76.19 197 LEU A N 1
ATOM 1515 C CA . LEU A 1 197 ? -11.777 16.929 -4.907 1.00 76.19 197 LEU A CA 1
ATOM 1516 C C . LEU A 1 197 ? -12.085 18.227 -5.664 1.00 76.19 197 LEU A C 1
ATOM 1518 O O . LEU A 1 197 ? -12.435 18.238 -6.855 1.00 76.19 197 LEU A O 1
ATOM 1522 N N . SER A 1 198 ? -11.902 19.361 -4.980 1.00 77.00 198 SER A N 1
ATOM 1523 C CA . SER A 1 198 ? -12.097 20.669 -5.605 1.00 77.00 198 SER A CA 1
ATOM 1524 C C . SER A 1 198 ? -11.153 20.849 -6.801 1.00 77.00 198 SER A C 1
ATOM 1526 O O . SER A 1 198 ? -10.103 20.210 -6.910 1.00 77.00 198 SER A O 1
ATOM 1528 N N . LEU A 1 199 ? -11.520 21.717 -7.749 1.00 72.81 199 LEU A N 1
ATOM 1529 C CA . LEU A 1 199 ? -10.643 22.009 -8.888 1.00 72.81 199 LEU A CA 1
ATOM 1530 C C . LEU A 1 199 ? -9.292 22.587 -8.425 1.00 72.81 199 LEU A C 1
ATOM 1532 O O . LEU A 1 199 ? -8.264 22.259 -9.010 1.00 72.81 199 LEU A O 1
ATOM 1536 N N . GLY A 1 200 ? -9.294 23.395 -7.359 1.00 73.56 200 GLY A N 1
ATOM 1537 C CA . GLY A 1 200 ? -8.077 23.941 -6.755 1.00 73.56 200 GLY A CA 1
ATOM 1538 C C . GLY A 1 200 ? -7.156 22.846 -6.216 1.00 73.56 200 GLY A C 1
ATOM 1539 O O . GLY A 1 200 ? -5.972 22.835 -6.547 1.00 73.56 200 GLY A O 1
ATOM 1540 N N . ASP A 1 201 ? -7.709 21.876 -5.487 1.00 72.75 201 ASP A N 1
ATOM 1541 C CA . ASP A 1 201 ? -6.940 20.749 -4.942 1.00 72.75 201 ASP A CA 1
ATOM 1542 C C . ASP A 1 201 ? -6.380 19.866 -6.062 1.00 72.75 201 ASP A C 1
ATOM 1544 O O . ASP A 1 201 ? -5.211 19.482 -6.045 1.00 72.75 201 ASP A O 1
ATOM 1548 N N . ARG A 1 202 ? -7.177 19.603 -7.105 1.00 72.38 202 ARG A N 1
ATOM 1549 C CA . ARG A 1 202 ? -6.727 18.844 -8.284 1.00 72.38 202 ARG A CA 1
ATOM 1550 C C . ARG A 1 202 ? -5.555 19.507 -9.002 1.00 72.38 202 ARG A C 1
ATOM 1552 O O . ARG A 1 202 ? -4.601 18.822 -9.375 1.00 72.38 202 ARG A O 1
ATOM 1559 N N . LEU A 1 203 ? -5.606 20.827 -9.172 1.00 71.88 203 LEU A N 1
ATOM 1560 C CA . LEU A 1 203 ? -4.517 21.594 -9.778 1.00 71.88 203 LEU A CA 1
ATOM 1561 C C . LEU A 1 203 ? -3.271 21.611 -8.885 1.00 71.88 203 LEU A C 1
ATOM 1563 O O . LEU A 1 203 ? -2.166 21.429 -9.395 1.00 71.88 203 LEU A O 1
ATOM 1567 N N . ALA A 1 204 ? -3.438 21.750 -7.567 1.00 68.88 204 ALA A N 1
ATOM 1568 C CA . ALA A 1 204 ? -2.334 21.713 -6.605 1.00 68.88 204 ALA A CA 1
ATOM 1569 C C . ALA A 1 204 ? -1.596 20.360 -6.598 1.00 68.88 204 ALA A C 1
ATOM 1571 O O . ALA A 1 204 ? -0.381 20.318 -6.413 1.00 68.88 204 ALA A O 1
ATOM 1572 N N . MET A 1 205 ? -2.301 19.258 -6.873 1.00 66.94 205 MET A N 1
ATOM 1573 C CA . MET A 1 205 ? -1.710 17.921 -7.011 1.00 66.94 205 MET A CA 1
ATOM 1574 C C . MET A 1 205 ? -1.030 17.666 -8.369 1.00 66.94 205 MET A C 1
ATOM 1576 O O . MET A 1 205 ? -0.468 16.589 -8.579 1.00 66.94 205 MET A O 1
ATOM 1580 N N . GLY A 1 206 ? -1.107 18.603 -9.322 1.00 64.44 206 GLY A N 1
ATOM 1581 C CA . GLY A 1 206 ? -0.628 18.391 -10.692 1.00 64.44 206 GLY A CA 1
ATOM 1582 C C . GLY A 1 206 ? -1.417 17.313 -11.446 1.00 64.44 206 GLY A C 1
ATOM 1583 O O . GLY A 1 206 ? -0.870 16.641 -12.323 1.00 64.44 206 GLY A O 1
ATOM 1584 N N . TRP A 1 207 ? -2.687 17.102 -11.081 1.00 64.75 207 TRP A N 1
ATOM 1585 C CA . TRP A 1 207 ? -3.525 16.076 -11.691 1.00 64.75 207 TRP A CA 1
ATOM 1586 C C . TRP A 1 207 ? -3.912 16.451 -13.127 1.00 64.75 207 TRP A C 1
ATOM 1588 O O . TRP A 1 207 ? -4.351 17.568 -13.399 1.00 64.75 207 TRP A O 1
ATOM 1598 N N . ALA A 1 208 ? -3.792 15.489 -14.047 1.00 64.25 208 ALA A N 1
ATOM 1599 C CA . ALA A 1 208 ? -4.202 15.637 -15.440 1.00 64.25 208 ALA A CA 1
ATOM 1600 C C . ALA A 1 208 ? -5.247 14.563 -15.811 1.00 64.25 208 ALA A C 1
ATOM 1602 O O . ALA A 1 208 ? -4.959 13.372 -15.660 1.00 64.25 208 ALA A O 1
ATOM 1603 N N . PRO A 1 209 ? -6.405 14.931 -16.399 1.00 61.88 209 PRO A N 1
ATOM 1604 C CA . PRO A 1 209 ? -7.470 13.985 -16.773 1.00 61.88 209 PRO A CA 1
ATOM 1605 C C . PRO A 1 209 ? -7.010 12.817 -17.668 1.00 61.88 209 PRO A C 1
ATOM 1607 O O . PRO A 1 209 ? -7.559 11.714 -17.631 1.00 61.88 209 PRO A O 1
ATOM 1610 N N . SER A 1 210 ? -5.953 13.032 -18.458 1.00 62.25 210 SER A N 1
ATOM 1611 C CA . SER A 1 210 ? -5.364 12.031 -19.362 1.00 62.25 210 SER A CA 1
ATOM 1612 C C . SER A 1 210 ? -4.730 10.820 -18.654 1.00 62.25 210 SER A C 1
ATOM 1614 O O . SER A 1 210 ? -4.462 9.801 -19.302 1.00 62.25 210 SER A O 1
ATOM 1616 N N . VAL A 1 211 ? -4.488 10.920 -17.342 1.00 55.62 211 VAL A N 1
ATOM 1617 C CA . VAL A 1 211 ? -3.988 9.835 -16.486 1.00 55.62 211 VAL A CA 1
ATOM 1618 C C . VAL A 1 211 ? -5.095 8.816 -16.187 1.00 55.62 211 VAL A C 1
ATOM 1620 O O . VAL A 1 211 ? -4.855 7.610 -16.229 1.00 55.62 211 VAL A O 1
ATOM 1623 N N . CYS A 1 212 ? -6.330 9.277 -15.978 1.00 57.84 212 CYS A N 1
ATOM 1624 C CA . CYS A 1 212 ? -7.462 8.427 -15.603 1.00 57.84 212 CYS A CA 1
ATOM 1625 C C . CYS A 1 212 ? -8.140 7.756 -16.805 1.00 57.84 212 CYS A C 1
ATOM 1627 O O . CYS A 1 212 ? -8.502 6.581 -16.740 1.00 57.84 212 CYS A O 1
ATOM 1629 N N . ALA A 1 213 ? -8.196 8.441 -17.952 1.00 54.84 213 ALA A N 1
ATOM 1630 C CA . ALA A 1 213 ? -8.838 7.942 -19.173 1.00 54.84 213 ALA A CA 1
ATOM 1631 C C . ALA A 1 213 ? -8.194 6.675 -19.786 1.00 54.84 213 ALA A C 1
ATOM 1633 O O . ALA A 1 213 ? -8.784 6.050 -20.671 1.00 54.84 213 ALA A O 1
ATOM 1634 N N . ARG A 1 214 ? -6.973 6.308 -19.371 1.00 54.41 214 ARG A N 1
ATOM 1635 C CA . ARG A 1 214 ? -6.285 5.069 -19.786 1.00 54.41 214 ARG A CA 1
ATOM 1636 C C . ARG A 1 214 ? -6.439 3.943 -18.767 1.00 54.41 214 ARG A C 1
ATOM 1638 O O . ARG A 1 214 ? -6.643 2.803 -19.166 1.00 54.41 214 ARG A O 1
ATOM 1645 N N . SER A 1 215 ? -6.406 4.270 -17.478 1.00 50.75 215 SER A N 1
ATOM 1646 C CA . SER A 1 215 ? -6.608 3.306 -16.391 1.00 50.75 215 SER A CA 1
ATOM 1647 C C . SER A 1 215 ? -8.036 2.753 -16.370 1.00 50.75 215 SER A C 1
ATOM 1649 O O . SER A 1 215 ? -8.209 1.558 -16.154 1.00 50.75 215 SE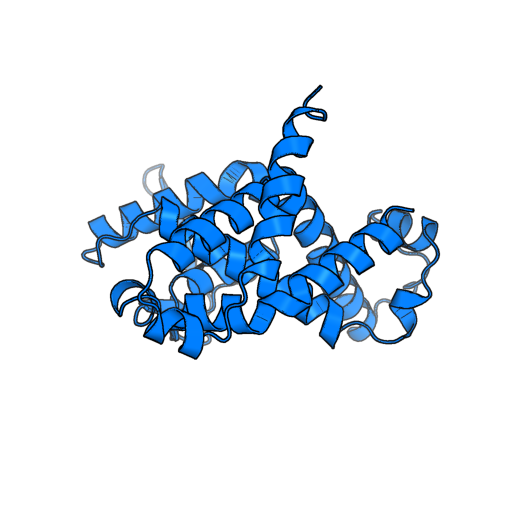R A O 1
ATOM 1651 N N . ALA A 1 216 ? -9.037 3.586 -16.682 1.00 49.16 216 ALA A N 1
ATOM 1652 C CA . ALA A 1 216 ? -10.431 3.156 -16.821 1.00 49.16 216 ALA A CA 1
ATOM 1653 C C . ALA A 1 216 ? -10.615 2.128 -17.957 1.00 49.16 216 ALA A C 1
ATOM 1655 O O . ALA A 1 216 ? -11.194 1.071 -17.740 1.00 49.16 216 ALA A O 1
ATOM 1656 N N . ARG A 1 217 ? -10.007 2.375 -19.128 1.00 52.62 217 ARG A N 1
ATOM 1657 C CA . ARG A 1 217 ? -10.038 1.450 -20.280 1.00 52.62 217 ARG A CA 1
ATOM 1658 C C . ARG A 1 217 ? -9.296 0.132 -20.037 1.00 52.62 217 ARG A C 1
ATOM 1660 O O . ARG A 1 217 ? -9.638 -0.882 -20.630 1.00 52.62 217 ARG A O 1
ATOM 1667 N N . ALA A 1 218 ? -8.272 0.134 -19.183 1.00 50.59 218 ALA A N 1
ATOM 1668 C CA . ALA A 1 218 ? -7.563 -1.086 -18.796 1.00 50.59 218 ALA A CA 1
ATOM 1669 C C . ALA A 1 218 ? -8.343 -1.915 -17.758 1.00 50.59 218 ALA A C 1
ATOM 1671 O O . ALA A 1 218 ? -8.251 -3.139 -17.767 1.00 50.59 218 ALA A O 1
ATOM 1672 N N . GLY A 1 219 ? -9.137 -1.262 -16.898 1.00 45.75 219 GLY A N 1
ATOM 1673 C CA . GLY A 1 219 ? -10.031 -1.931 -15.947 1.00 45.75 219 GLY A CA 1
ATOM 1674 C C . GLY A 1 219 ? -11.142 -2.737 -16.626 1.00 45.75 219 GLY A C 1
ATOM 1675 O O . GLY A 1 219 ? -11.448 -3.831 -16.169 1.00 45.75 219 GLY A O 1
ATOM 1676 N N . GLU A 1 220 ? -11.663 -2.256 -17.758 1.00 42.25 220 GLU A N 1
ATOM 1677 C CA . GLU A 1 220 ? -12.698 -2.939 -18.557 1.00 42.25 220 GLU A CA 1
ATOM 1678 C C . GLU A 1 220 ? -12.196 -4.216 -19.263 1.00 42.25 220 GLU A C 1
ATOM 1680 O O . GLU A 1 220 ? -12.990 -5.077 -19.630 1.00 42.25 220 GLU A O 1
ATOM 1685 N N . HIS A 1 221 ? -10.880 -4.380 -19.434 1.00 35.94 221 HIS A N 1
ATOM 1686 C CA . HIS A 1 221 ? -10.286 -5.562 -20.073 1.00 35.94 221 HIS A CA 1
ATOM 1687 C C . HIS A 1 221 ? -9.818 -6.647 -19.088 1.00 35.94 221 HIS A C 1
ATOM 1689 O O . HIS A 1 221 ? -9.431 -7.734 -19.523 1.00 35.94 221 HIS A O 1
ATOM 1695 N N . CYS A 1 222 ? -9.857 -6.396 -17.774 1.00 31.12 222 CYS A N 1
ATOM 1696 C CA . CYS A 1 222 ? -9.425 -7.374 -16.769 1.00 31.12 222 CYS A CA 1
ATOM 1697 C C . CYS A 1 222 ? -10.445 -8.493 -16.500 1.00 31.12 222 CYS A C 1
ATOM 1699 O O . CYS A 1 222 ? -10.059 -9.513 -15.933 1.00 31.12 222 CYS A O 1
ATOM 1701 N N . ASP A 1 223 ? -11.690 -8.367 -16.966 1.00 30.88 223 ASP A N 1
ATOM 1702 C CA . ASP A 1 223 ? -12.710 -9.415 -16.810 1.00 30.88 223 ASP A CA 1
ATOM 1703 C C . ASP A 1 223 ? -12.495 -10.625 -17.742 1.00 30.88 223 ASP A C 1
ATOM 1705 O O . ASP A 1 223 ? -13.143 -11.655 -17.581 1.00 30.88 223 ASP A O 1
ATOM 1709 N N . PHE A 1 224 ? -11.555 -10.550 -18.693 1.00 26.92 224 PHE A N 1
ATOM 1710 C CA . PHE A 1 224 ? -11.349 -11.605 -19.696 1.00 26.92 224 PHE A CA 1
ATOM 1711 C C . PHE A 1 224 ? -10.284 -12.658 -19.334 1.00 26.92 224 PHE A C 1
ATOM 1713 O O . PHE A 1 224 ? -10.075 -13.592 -20.103 1.00 26.92 224 PHE A O 1
ATOM 1720 N N . LEU A 1 225 ? -9.589 -12.527 -18.196 1.00 26.67 225 LEU A N 1
ATOM 1721 C CA . LEU A 1 225 ? -8.481 -13.427 -17.816 1.00 26.67 225 LEU A CA 1
ATOM 1722 C C . LEU A 1 225 ? -8.646 -14.099 -16.441 1.00 26.67 225 LEU A C 1
ATOM 1724 O O . LEU A 1 225 ? -7.702 -14.701 -15.939 1.00 26.67 225 LEU A O 1
ATOM 1728 N N . CYS A 1 226 ? -9.846 -14.049 -15.861 1.00 28.06 226 CYS A N 1
ATOM 1729 C CA . CYS A 1 226 ? -10.237 -14.874 -14.712 1.00 28.06 226 CYS A CA 1
ATOM 1730 C C . CYS A 1 226 ? -10.982 -16.143 -15.170 1.00 28.06 226 CYS A C 1
ATOM 1732 O O . CYS A 1 226 ? -12.076 -16.430 -14.683 1.00 28.06 226 CYS A O 1
ATOM 1734 N N . GLY A 1 227 ? -10.398 -16.860 -16.135 1.00 29.23 227 GLY A N 1
ATOM 1735 C CA . GLY A 1 227 ? -10.781 -18.220 -16.525 1.00 29.23 227 GLY A CA 1
ATOM 1736 C C . GLY A 1 227 ? -9.695 -19.204 -16.129 1.00 29.23 227 GLY A C 1
ATOM 1737 O O . GLY A 1 227 ? -8.519 -18.893 -16.422 1.00 29.23 227 GLY A O 1
#